Protein AF-A0AAV2H966-F1 (afdb_monomer)

Organism: Lymnaea stagnalis (NCBI:txid6523)

Nearest PDB structures (foldseek):
  1rj8-assembly2_G  TM=8.653E-01  e=7.468E-06  Homo sapiens
  1xu1-assembly1_A  TM=7.963E-01  e=9.328E-05  Mus musculus
  6i50-assembly1_A  TM=7.611E-01  e=1.279E-04  Spodoptera frugiperda
  3mi8-assembly1_A  TM=7.610E-01  e=1.438E-03  Homo sapiens
  6a3v-assembly8_O  TM=5.033E-01  e=2.565E-03  Homo sapiens

pLDDT: mean 75.04, std 20.5, range [27.84, 97.94]

Mean predicted aligned error: 12.34 Å

Sequence (193 aa):
MDRGKGFECFHDDKWPTKPKVCREATVEYPDEDSPVAMYRIHDNDGSTNETDTTKSGHHKRRHGRDLICLTDEKHGVFTVREPGVYLVHLNITVVDESHNHSLAIFLNGQAVLACPKGGFRCPHSNEPRSHKYRICNIDGVLEMNKGDTLQVRTLEPKTMIRLEGHRKSQLRFILLHPMGKEAKKGKKRKPEG

Secondary structure (DSSP, 8-state):
---------EE-TTSTT-PEEEGGGEEEE-STT-B----------------S--------------SEEEEETTTTEEEESS-EEEEEEEEEEEE-SSS---EEEEETTEEEEEE-S----EESSSSTTPPEEEEEEEEEEEEE-TT-EEEEEESSTTEEEE--SSS--EEEEEEEEE----------PPPP-

Solvent-accessible surface area (backbone atoms only — not comparable to full-atom values): 11545 Å² total; per-residue (Å²): 140,87,86,87,73,86,82,75,57,46,67,42,77,91,34,88,73,41,33,38,39,35,79,75,48,28,34,32,34,62,46,53,67,34,57,51,25,80,66,70,77,75,76,89,63,92,74,80,81,80,82,73,96,77,89,75,99,60,85,82,69,75,81,67,77,74,47,58,42,79,74,36,70,71,55,27,30,31,32,28,60,54,27,24,33,26,43,39,39,36,39,38,37,33,51,45,85,80,50,65,56,31,40,29,38,22,51,72,85,39,79,77,47,66,30,70,56,65,79,75,67,46,58,77,46,97,52,99,80,39,62,33,32,27,78,43,65,38,76,49,80,44,80,43,50,60,70,40,37,36,33,38,26,30,68,29,52,62,35,31,36,37,48,32,90,88,63,61,48,41,80,49,77,43,84,75,42,78,60,83,71,83,74,78,75,73,80,79,74,75,86,78,133

InterPro domains:
  IPR008983 Tumour necrosis factor-like domain superfamily [G3DSA:2.60.120.40] (39-176)
  IPR008983 Tumour necrosis factor-like domain superfamily [SSF49842] (72-158)

Structure (mmCIF, N/CA/C/O backbone):
data_AF-A0AAV2H966-F1
#
_entry.id   AF-A0AAV2H966-F1
#
loop_
_atom_site.group_PDB
_atom_site.id
_atom_site.type_symbol
_atom_site.label_atom_id
_atom_site.label_alt_id
_atom_site.label_comp_id
_atom_site.label_asym_id
_atom_site.label_entity_id
_atom_site.label_seq_id
_atom_site.pdbx_PDB_ins_code
_atom_site.Cartn_x
_atom_site.Cartn_y
_atom_site.Cartn_z
_atom_site.occupancy
_atom_site.B_iso_or_equiv
_atom_site.auth_seq_id
_atom_site.auth_comp_id
_atom_site.auth_asym_id
_atom_site.auth_atom_id
_atom_site.pdbx_PDB_model_num
ATOM 1 N N . MET A 1 1 ? 16.183 7.068 -35.262 1.00 39.44 1 MET A N 1
ATOM 2 C CA . MET A 1 1 ? 17.149 6.838 -34.168 1.00 39.44 1 MET A CA 1
ATOM 3 C C . MET A 1 1 ? 17.351 8.168 -33.484 1.00 39.44 1 MET A C 1
ATOM 5 O O . MET A 1 1 ? 18.010 9.018 -34.061 1.00 39.44 1 MET A O 1
ATOM 9 N N . ASP A 1 2 ? 16.745 8.349 -32.317 1.00 32.47 2 ASP A N 1
ATOM 10 C CA . ASP A 1 2 ? 16.926 9.546 -31.499 1.00 32.47 2 ASP A CA 1
ATOM 11 C C . ASP A 1 2 ? 17.611 9.108 -30.200 1.00 32.47 2 ASP A C 1
ATOM 13 O O . ASP A 1 2 ? 17.033 8.395 -29.378 1.00 32.47 2 ASP A O 1
ATOM 17 N N . ARG A 1 3 ? 18.905 9.415 -30.089 1.00 42.84 3 ARG A N 1
ATOM 18 C CA . ARG A 1 3 ? 19.705 9.256 -28.872 1.00 42.84 3 ARG A CA 1
ATOM 19 C C . ARG A 1 3 ? 19.846 10.653 -28.285 1.00 42.84 3 ARG A C 1
ATOM 21 O O . ARG A 1 3 ? 20.553 11.460 -28.876 1.00 42.84 3 ARG A O 1
ATOM 28 N N . GLY A 1 4 ? 19.243 10.930 -27.132 1.00 37.34 4 GLY A N 1
ATOM 29 C CA . GLY A 1 4 ? 19.555 12.186 -26.447 1.00 37.34 4 GLY A CA 1
ATOM 30 C C . GLY A 1 4 ? 18.522 12.698 -25.462 1.00 37.34 4 GLY A C 1
ATOM 31 O O . GLY A 1 4 ? 18.005 13.783 -25.660 1.00 37.34 4 GLY A O 1
ATOM 32 N N . LYS A 1 5 ? 18.261 11.944 -24.393 1.00 39.72 5 LYS A N 1
ATOM 33 C CA . LYS A 1 5 ? 18.161 12.437 -23.008 1.00 39.72 5 LYS A CA 1
ATOM 34 C C . LYS A 1 5 ? 18.386 11.208 -22.133 1.00 39.72 5 LYS A C 1
ATOM 36 O O . LYS A 1 5 ? 17.611 10.259 -22.209 1.00 39.72 5 LYS A O 1
ATOM 41 N N . GLY A 1 6 ? 19.491 11.173 -21.390 1.00 40.84 6 GLY A N 1
ATOM 42 C CA . GLY A 1 6 ? 19.687 10.152 -20.365 1.00 40.84 6 GLY A CA 1
ATOM 43 C C . GLY A 1 6 ? 18.506 10.230 -19.405 1.00 40.84 6 GLY A C 1
ATOM 44 O O . GLY A 1 6 ? 18.239 11.286 -18.840 1.00 40.84 6 GLY A O 1
ATOM 45 N N . PHE A 1 7 ? 17.729 9.156 -19.317 1.00 54.66 7 PHE A N 1
ATOM 46 C CA . PHE A 1 7 ? 16.605 9.074 -18.396 1.00 54.66 7 PHE A CA 1
ATOM 47 C C . PHE A 1 7 ? 17.186 8.854 -17.000 1.00 54.66 7 PHE A C 1
ATOM 49 O O . PHE A 1 7 ? 17.479 7.722 -16.622 1.00 54.66 7 PHE A O 1
ATOM 56 N N . GLU A 1 8 ? 17.446 9.937 -16.273 1.00 67.56 8 GLU A N 1
ATOM 57 C CA . GLU A 1 8 ? 18.048 9.854 -14.945 1.00 67.56 8 GLU A CA 1
ATOM 58 C C . GLU A 1 8 ? 17.006 9.359 -13.941 1.00 67.56 8 GLU A C 1
ATOM 60 O O . GLU A 1 8 ? 16.085 10.073 -13.551 1.00 67.56 8 GLU A O 1
ATOM 65 N N . CYS A 1 9 ? 17.133 8.089 -13.559 1.00 78.06 9 CYS A N 1
ATOM 66 C CA . CYS A 1 9 ? 16.566 7.619 -12.307 1.00 78.06 9 CYS A CA 1
ATOM 67 C C . CYS A 1 9 ? 17.437 8.127 -11.155 1.00 78.06 9 CYS A C 1
ATOM 69 O O . CYS A 1 9 ? 18.661 8.160 -11.287 1.00 78.06 9 CYS A O 1
ATOM 71 N N . PHE A 1 10 ? 16.836 8.429 -10.010 1.00 78.69 10 PHE A N 1
ATOM 72 C CA . PHE A 1 10 ? 17.569 8.788 -8.796 1.00 78.69 10 PHE A CA 1
ATOM 73 C C . PHE A 1 10 ? 17.106 7.936 -7.615 1.00 78.69 10 PHE A C 1
ATOM 75 O O . PHE A 1 10 ? 15.992 7.415 -7.611 1.00 78.69 10 PHE A O 1
ATOM 82 N N . HIS A 1 11 ? 17.970 7.775 -6.618 1.00 79.44 11 HIS A N 1
ATOM 83 C CA . HIS A 1 11 ? 17.583 7.205 -5.331 1.00 79.44 11 HIS A CA 1
ATOM 84 C C . HIS A 1 11 ? 17.099 8.332 -4.423 1.00 79.44 11 HIS A C 1
ATOM 86 O O . HIS A 1 11 ? 17.787 9.342 -4.274 1.00 79.44 11 HIS A O 1
ATOM 92 N N . ASP A 1 12 ? 15.913 8.183 -3.837 1.00 76.00 12 ASP A N 1
ATOM 93 C CA . ASP A 1 12 ? 15.386 9.178 -2.905 1.00 76.00 12 ASP A CA 1
ATOM 94 C C . ASP A 1 12 ? 15.806 8.840 -1.469 1.00 76.00 12 ASP A C 1
ATOM 96 O O . ASP A 1 12 ? 15.090 8.173 -0.718 1.00 76.00 12 ASP A O 1
ATOM 100 N N . ASP A 1 13 ? 16.989 9.317 -1.079 1.00 81.12 13 ASP A N 1
ATOM 101 C CA . ASP A 1 13 ? 17.574 9.085 0.249 1.00 81.12 13 ASP A CA 1
ATOM 102 C C . ASP A 1 13 ? 16.769 9.706 1.407 1.00 81.12 13 ASP A C 1
ATOM 104 O O . ASP A 1 13 ? 17.064 9.452 2.578 1.00 81.12 13 ASP A O 1
ATOM 108 N N . LYS A 1 14 ? 15.742 10.522 1.119 1.00 77.81 14 LYS A N 1
ATOM 109 C CA . LYS A 1 14 ? 14.859 11.090 2.152 1.00 77.81 14 LYS A CA 1
ATOM 110 C C . LYS A 1 14 ? 13.918 10.042 2.749 1.00 77.81 14 LYS A C 1
ATOM 112 O O . LYS A 1 14 ? 13.400 10.259 3.855 1.00 77.81 14 LYS A O 1
ATOM 117 N N . TRP A 1 15 ? 13.704 8.940 2.027 1.00 72.81 15 TRP A N 1
ATOM 118 C CA . TRP A 1 15 ? 12.816 7.845 2.398 1.00 72.81 15 TRP A CA 1
ATOM 119 C C . TRP A 1 15 ? 13.585 6.680 3.038 1.00 72.81 15 TRP A C 1
ATOM 121 O O . TRP A 1 15 ? 14.683 6.353 2.588 1.00 72.81 15 TRP A O 1
ATOM 131 N N . PRO A 1 16 ? 13.010 6.000 4.047 1.00 75.69 16 PRO A N 1
ATOM 132 C CA . PRO A 1 16 ? 13.660 4.886 4.745 1.00 75.69 16 PRO A CA 1
ATOM 133 C C . PRO A 1 16 ? 14.079 3.737 3.820 1.00 75.69 16 PRO A C 1
ATOM 135 O O . PRO A 1 16 ? 15.163 3.185 3.975 1.00 75.69 16 PRO A O 1
ATOM 138 N N . THR A 1 17 ? 13.239 3.420 2.831 1.00 75.38 17 THR A N 1
ATOM 139 C CA . THR A 1 17 ? 13.462 2.348 1.846 1.00 75.38 17 THR A CA 1
ATOM 140 C C . THR A 1 17 ? 14.369 2.760 0.688 1.00 75.38 17 THR A C 1
ATOM 142 O O . THR A 1 17 ? 14.651 1.938 -0.180 1.00 75.38 17 THR A O 1
ATOM 145 N N . LYS A 1 18 ? 14.805 4.030 0.644 1.00 82.56 18 LYS A N 1
ATOM 146 C CA . LYS A 1 18 ? 15.653 4.616 -0.410 1.00 82.56 18 LYS A CA 1
ATOM 147 C C . LYS A 1 18 ? 15.246 4.180 -1.824 1.00 82.56 18 LYS A C 1
ATOM 149 O O . LYS A 1 18 ? 16.077 3.665 -2.588 1.00 82.56 18 LYS A O 1
ATOM 154 N N . PRO A 1 19 ? 13.959 4.334 -2.174 1.00 77.50 19 PRO A N 1
ATOM 155 C CA . PRO A 1 19 ? 13.446 3.775 -3.400 1.00 77.50 19 PRO A CA 1
ATOM 156 C C . PRO A 1 19 ? 14.107 4.450 -4.601 1.00 77.50 19 PRO A C 1
ATOM 158 O O . PRO A 1 19 ? 14.490 5.626 -4.556 1.00 77.50 19 PRO A O 1
ATOM 161 N N . LYS A 1 20 ? 14.230 3.701 -5.694 1.00 81.25 20 LYS A N 1
ATOM 162 C CA . LYS A 1 20 ? 14.738 4.240 -6.952 1.00 81.25 20 LYS A CA 1
ATOM 163 C C . LYS A 1 20 ? 13.570 4.773 -7.769 1.00 81.25 20 LYS A C 1
ATOM 165 O O . LYS A 1 20 ? 12.678 4.022 -8.153 1.00 81.25 20 LYS A O 1
ATOM 170 N N . VAL A 1 21 ? 13.582 6.070 -8.040 1.00 77.81 21 VAL A N 1
ATOM 171 C CA . VAL A 1 21 ? 12.534 6.770 -8.779 1.00 77.81 21 VAL A CA 1
ATOM 172 C C . VAL A 1 21 ? 13.006 6.991 -10.209 1.00 77.81 21 VAL A C 1
ATOM 174 O O . VAL A 1 21 ? 14.052 7.589 -10.452 1.00 77.81 21 VAL A O 1
ATOM 177 N N . CYS A 1 22 ? 12.231 6.491 -11.161 1.00 73.88 22 CYS A N 1
ATOM 178 C CA . CYS A 1 22 ? 12.449 6.598 -12.597 1.00 73.88 22 CYS A CA 1
ATOM 179 C C . CYS A 1 22 ? 11.283 7.357 -13.263 1.00 73.88 22 CYS A C 1
ATOM 181 O O . CYS A 1 22 ? 10.304 7.725 -12.609 1.00 73.88 22 CYS A O 1
ATOM 183 N N . ARG A 1 23 ? 11.392 7.596 -14.580 1.00 67.19 23 ARG A N 1
ATOM 184 C CA . ARG A 1 23 ? 10.410 8.294 -15.439 1.00 67.19 23 ARG A CA 1
ATOM 185 C C . ARG A 1 23 ? 8.941 8.047 -15.031 1.00 67.19 23 ARG A C 1
ATOM 187 O O . ARG A 1 23 ? 8.556 6.919 -14.722 1.00 67.19 23 ARG A O 1
ATOM 194 N N . GLU A 1 24 ? 8.122 9.105 -15.096 1.00 63.25 24 GLU A N 1
ATOM 195 C CA . GLU A 1 24 ? 6.662 9.048 -14.862 1.00 63.25 24 GLU A CA 1
ATOM 196 C C . GLU A 1 24 ? 6.275 8.483 -13.481 1.00 63.25 24 GLU A C 1
ATOM 198 O O . GLU A 1 24 ? 5.296 7.751 -13.353 1.00 63.25 24 GLU A O 1
ATOM 203 N N . ALA A 1 25 ? 7.041 8.818 -12.434 1.00 72.75 25 ALA A N 1
ATOM 204 C CA . ALA A 1 25 ? 6.759 8.385 -11.062 1.00 72.75 25 ALA A CA 1
ATOM 205 C C . ALA A 1 25 ? 6.780 6.860 -10.868 1.00 72.75 25 ALA A C 1
ATOM 207 O O . ALA A 1 25 ? 6.020 6.319 -10.061 1.00 72.75 25 ALA A O 1
ATOM 208 N N . THR A 1 26 ? 7.610 6.149 -11.635 1.00 80.44 26 THR A N 1
ATOM 209 C CA . THR A 1 26 ? 7.819 4.715 -11.417 1.00 80.44 26 THR A CA 1
ATOM 210 C C . THR A 1 26 ? 8.846 4.536 -10.310 1.00 80.44 26 THR A C 1
ATOM 212 O O . THR A 1 26 ? 9.982 4.981 -10.442 1.00 80.44 26 THR A O 1
ATOM 215 N N . VAL A 1 27 ? 8.438 3.899 -9.223 1.00 85.44 27 VAL A N 1
ATOM 216 C CA . VAL A 1 27 ? 9.213 3.726 -7.999 1.00 85.44 27 VAL A CA 1
ATOM 217 C C . VAL A 1 27 ? 9.537 2.246 -7.825 1.00 85.44 27 VAL A C 1
ATOM 219 O O . VAL A 1 27 ? 8.633 1.414 -7.754 1.00 85.44 27 VAL A O 1
ATOM 222 N N . GLU A 1 28 ? 10.822 1.914 -7.779 1.00 88.19 28 GLU A N 1
ATOM 223 C CA . GLU A 1 28 ? 11.321 0.582 -7.439 1.00 88.19 28 GLU A CA 1
ATOM 224 C C . GLU A 1 28 ? 11.597 0.517 -5.935 1.00 88.19 28 GLU A C 1
ATOM 226 O O . GLU A 1 28 ? 12.404 1.282 -5.398 1.00 88.19 28 GLU A O 1
ATOM 231 N N . TYR A 1 29 ? 10.920 -0.415 -5.270 1.00 89.06 29 TYR A N 1
ATOM 232 C CA . TYR A 1 29 ? 11.130 -0.764 -3.873 1.00 89.06 29 TYR A CA 1
ATOM 233 C C . TYR A 1 29 ? 12.090 -1.957 -3.819 1.00 89.06 29 TYR A C 1
ATOM 235 O O . TYR A 1 29 ? 11.716 -3.042 -4.276 1.00 89.06 29 TYR A O 1
ATOM 243 N N . PRO A 1 30 ? 13.331 -1.774 -3.333 1.00 85.62 30 PRO A N 1
ATOM 244 C CA . PRO A 1 30 ? 14.369 -2.795 -3.447 1.00 85.62 30 PRO A CA 1
ATOM 245 C C . PRO A 1 30 ? 14.099 -4.014 -2.561 1.00 85.62 30 PRO A C 1
ATOM 247 O O . PRO A 1 30 ? 14.376 -5.135 -2.990 1.00 85.62 30 PRO A O 1
ATOM 250 N N . ASP A 1 31 ? 13.503 -3.803 -1.388 1.00 90.44 31 ASP A N 1
ATOM 251 C CA . ASP A 1 31 ? 13.362 -4.811 -0.339 1.00 90.44 31 ASP A CA 1
ATOM 252 C C . ASP A 1 31 ? 11.924 -5.345 -0.222 1.00 90.44 31 ASP A C 1
ATOM 254 O O . ASP A 1 31 ? 10.949 -4.689 -0.611 1.00 90.44 31 ASP A O 1
ATOM 258 N N . GLU A 1 32 ? 11.787 -6.547 0.338 1.00 89.50 32 GLU A N 1
ATOM 259 C CA . GLU A 1 32 ? 10.496 -7.068 0.800 1.00 89.50 32 GLU A CA 1
ATOM 260 C C . GLU A 1 32 ? 9.965 -6.267 2.001 1.00 89.50 32 GLU A C 1
ATOM 262 O O . GLU A 1 32 ? 10.722 -5.562 2.665 1.00 89.50 32 GLU A O 1
ATOM 267 N N . ASP A 1 33 ? 8.657 -6.349 2.265 1.00 91.00 33 ASP A N 1
ATOM 268 C CA . ASP A 1 33 ? 7.980 -5.617 3.353 1.00 91.00 33 ASP A CA 1
ATOM 269 C C . ASP A 1 33 ? 8.184 -4.087 3.291 1.00 91.00 33 ASP A C 1
ATOM 271 O O . ASP A 1 33 ? 8.016 -3.368 4.278 1.00 91.00 33 ASP A O 1
ATOM 275 N N . SER A 1 34 ? 8.519 -3.552 2.112 1.00 90.69 34 SER A N 1
ATOM 276 C CA . SER A 1 34 ? 8.765 -2.123 1.949 1.00 90.69 34 SER A CA 1
ATOM 277 C C . SER A 1 34 ? 7.448 -1.351 2.038 1.00 90.69 34 SER A C 1
ATOM 279 O O . SER A 1 34 ? 6.531 -1.633 1.253 1.00 90.69 34 SER A O 1
ATOM 281 N N . PRO A 1 35 ? 7.327 -0.339 2.920 1.00 90.38 35 PRO A N 1
ATOM 282 C CA . PRO A 1 35 ? 6.161 0.525 2.937 1.00 90.38 35 PRO A CA 1
ATOM 283 C C . PRO A 1 35 ? 6.023 1.254 1.605 1.00 90.38 35 PRO A C 1
ATOM 285 O O . PRO A 1 35 ? 6.858 2.071 1.210 1.00 90.38 35 PRO A O 1
ATOM 288 N N . VAL A 1 36 ? 4.895 1.010 0.950 1.00 85.56 36 VAL A N 1
ATOM 289 C CA 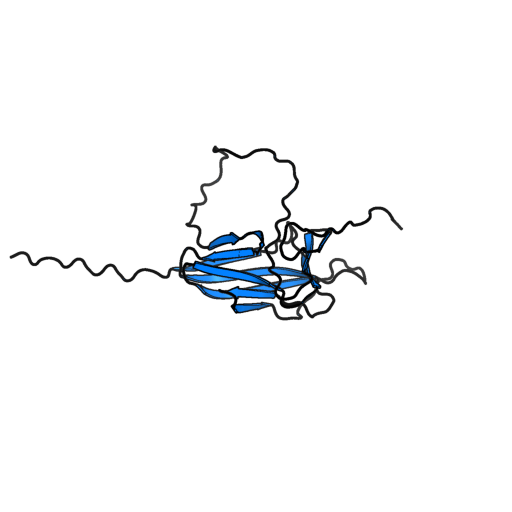. VAL A 1 36 ? 4.398 1.812 -0.159 1.00 85.56 36 VAL A CA 1
ATOM 290 C C . VAL A 1 36 ? 3.722 3.020 0.463 1.00 85.56 36 VAL A C 1
ATOM 292 O O . VAL A 1 36 ? 2.500 3.180 0.449 1.00 85.56 36 VAL A O 1
ATOM 295 N N . ALA A 1 37 ? 4.537 3.879 1.070 1.00 68.56 37 ALA A N 1
ATOM 296 C CA . ALA A 1 37 ? 4.114 5.241 1.288 1.00 68.56 37 ALA A CA 1
ATOM 297 C C . ALA A 1 37 ? 3.671 5.750 -0.072 1.00 68.56 37 ALA A C 1
ATOM 299 O O . ALA A 1 37 ? 4.441 5.646 -1.025 1.00 68.56 37 ALA A O 1
ATOM 300 N N . MET A 1 38 ? 2.403 6.145 -0.194 1.00 64.62 38 MET A N 1
ATOM 301 C CA . MET A 1 38 ? 1.826 6.612 -1.449 1.00 64.62 38 MET A CA 1
ATOM 302 C C . MET A 1 38 ? 2.614 7.833 -1.898 1.00 64.62 38 MET A C 1
ATOM 304 O O . MET A 1 38 ? 2.266 8.952 -1.533 1.00 64.62 38 MET A O 1
ATOM 308 N N . TYR A 1 39 ? 3.723 7.581 -2.592 1.00 58.44 39 TYR A N 1
ATOM 309 C CA . TYR A 1 39 ? 4.789 8.532 -2.816 1.00 58.44 39 TYR A CA 1
ATOM 310 C C . TYR A 1 39 ? 4.174 9.656 -3.622 1.00 58.44 39 TYR A C 1
ATOM 312 O O . TYR A 1 39 ? 3.798 9.500 -4.786 1.00 58.44 39 TYR A O 1
ATOM 320 N N . ARG A 1 40 ? 3.967 10.775 -2.937 1.00 59.25 40 ARG A N 1
ATOM 321 C CA . ARG A 1 40 ? 3.568 12.008 -3.574 1.00 59.25 40 ARG A CA 1
ATOM 322 C C . ARG A 1 40 ? 4.856 12.576 -4.115 1.00 59.25 40 ARG A C 1
ATOM 324 O O . ARG A 1 40 ? 5.715 12.997 -3.344 1.00 59.25 40 ARG A O 1
ATOM 331 N N . ILE A 1 41 ? 4.992 12.576 -5.437 1.00 48.91 41 ILE A N 1
ATOM 332 C CA . ILE A 1 41 ? 5.894 13.539 -6.052 1.00 48.91 41 ILE A CA 1
ATOM 333 C C . ILE A 1 41 ? 5.384 14.886 -5.554 1.00 48.91 41 ILE A C 1
ATOM 335 O O . ILE A 1 41 ? 4.258 15.271 -5.863 1.00 48.91 41 ILE A O 1
ATOM 339 N N . HIS A 1 42 ? 6.158 15.542 -4.692 1.00 47.34 42 HIS A N 1
ATOM 340 C CA . HIS A 1 42 ? 5.964 16.962 -4.474 1.00 47.34 42 HIS A CA 1
ATOM 341 C C . HIS A 1 42 ? 6.084 17.582 -5.859 1.00 47.34 42 HIS A C 1
ATOM 343 O O . HIS A 1 42 ? 7.160 17.522 -6.456 1.00 47.34 42 HIS A O 1
ATOM 349 N N . ASP A 1 43 ? 4.973 18.079 -6.400 1.00 40.50 43 ASP A N 1
ATOM 350 C CA . ASP A 1 43 ? 5.006 18.875 -7.612 1.00 40.50 43 ASP A CA 1
ATOM 351 C C . ASP A 1 43 ? 5.956 20.042 -7.316 1.00 40.50 43 ASP A C 1
ATOM 353 O O . ASP A 1 43 ? 5.615 20.978 -6.596 1.00 40.50 43 ASP A O 1
ATOM 357 N N . ASN A 1 44 ? 7.187 19.960 -7.826 1.00 36.34 44 ASN A N 1
ATOM 358 C CA . ASN A 1 44 ? 8.098 21.092 -7.942 1.00 36.34 44 ASN A CA 1
ATOM 359 C C . ASN A 1 44 ? 7.582 21.990 -9.075 1.00 36.34 44 ASN A C 1
ATOM 361 O O . ASN A 1 44 ? 8.291 22.250 -10.044 1.00 36.34 44 ASN A O 1
ATOM 365 N N . ASP A 1 45 ? 6.331 22.428 -8.969 1.00 32.03 45 ASP A N 1
ATOM 366 C CA . ASP A 1 45 ? 5.841 23.576 -9.706 1.00 32.03 45 ASP A CA 1
ATOM 367 C C . ASP A 1 45 ? 5.803 24.718 -8.697 1.00 32.03 45 ASP A C 1
ATOM 369 O O . ASP A 1 45 ? 5.145 24.636 -7.659 1.00 32.03 45 ASP A O 1
ATOM 373 N N . GLY A 1 46 ? 6.636 25.726 -8.939 1.00 34.88 46 GLY A N 1
ATOM 374 C CA . GLY A 1 46 ? 6.907 26.825 -8.024 1.00 34.88 46 GLY A CA 1
ATOM 375 C C . GLY A 1 46 ? 5.677 27.685 -7.749 1.00 34.88 46 GLY A C 1
ATOM 376 O O . GLY A 1 46 ? 5.566 28.793 -8.260 1.00 34.88 46 GLY A O 1
ATOM 377 N N . SER A 1 47 ? 4.794 27.215 -6.873 1.00 27.84 47 SER A N 1
ATOM 378 C CA . SER A 1 47 ? 3.874 28.053 -6.118 1.00 27.84 47 SER A CA 1
ATOM 379 C C . SER A 1 47 ? 4.482 28.271 -4.739 1.00 27.84 47 SER A C 1
ATOM 381 O O . SER A 1 47 ? 4.248 27.552 -3.770 1.00 27.84 47 SER A O 1
ATOM 383 N N . THR A 1 48 ? 5.354 29.270 -4.679 1.00 34.19 48 THR A N 1
ATOM 384 C CA . THR A 1 48 ? 5.709 29.926 -3.428 1.00 34.19 48 THR A CA 1
ATOM 385 C C . THR A 1 48 ? 4.451 30.492 -2.771 1.00 34.19 48 THR A C 1
ATOM 387 O O . THR A 1 48 ? 3.728 31.265 -3.399 1.00 34.19 48 THR A O 1
ATOM 390 N N . ASN A 1 49 ? 4.321 30.172 -1.482 1.00 37.28 49 ASN A N 1
ATOM 391 C CA . ASN A 1 49 ? 3.521 30.815 -0.437 1.00 37.28 49 ASN A CA 1
ATOM 392 C C . ASN A 1 49 ? 2.043 30.418 -0.340 1.00 37.28 49 ASN A C 1
ATOM 394 O O . ASN A 1 49 ? 1.198 31.001 -1.001 1.00 37.28 49 ASN A O 1
ATOM 398 N N . GLU A 1 50 ? 1.735 29.560 0.636 1.00 31.27 50 GLU A N 1
ATOM 399 C CA . GLU A 1 50 ? 0.523 29.707 1.456 1.00 31.27 50 GLU A CA 1
ATOM 400 C C . GLU A 1 50 ? 0.764 29.112 2.859 1.00 31.27 50 GLU A C 1
ATOM 402 O O . GLU A 1 50 ? 0.205 28.103 3.285 1.00 31.27 50 GLU A O 1
ATOM 407 N N . THR A 1 51 ? 1.654 29.764 3.610 1.00 38.84 51 THR A N 1
ATOM 408 C CA . THR A 1 51 ? 1.289 30.125 4.983 1.00 38.84 51 THR A CA 1
ATOM 409 C C . THR A 1 51 ? 0.220 31.214 4.904 1.00 38.84 51 THR A C 1
ATOM 411 O O . THR A 1 51 ? 0.332 32.110 4.073 1.00 38.84 51 THR A O 1
ATOM 414 N N . ASP A 1 52 ? -0.748 31.130 5.810 1.00 31.05 52 ASP A N 1
ATOM 415 C CA . ASP A 1 52 ? -1.876 32.034 6.051 1.00 31.05 52 ASP A CA 1
ATOM 416 C C . ASP A 1 52 ? -3.175 31.830 5.258 1.00 31.05 52 ASP A C 1
ATOM 418 O O . ASP A 1 52 ? -3.340 32.156 4.090 1.00 31.05 52 ASP A O 1
ATOM 422 N N . THR A 1 53 ? -4.180 31.390 6.023 1.00 41.19 53 THR A N 1
ATOM 423 C CA . THR A 1 53 ? -5.441 32.120 6.201 1.00 41.19 53 THR A CA 1
ATOM 424 C C . THR A 1 53 ? -5.703 33.240 5.188 1.00 41.19 53 THR A C 1
ATOM 426 O O . THR A 1 53 ? -5.343 34.383 5.431 1.00 41.19 53 THR A O 1
ATOM 429 N N . THR A 1 54 ? -6.455 32.981 4.120 1.00 36.19 54 THR A N 1
ATOM 430 C CA . THR A 1 54 ? -7.825 33.492 3.907 1.00 36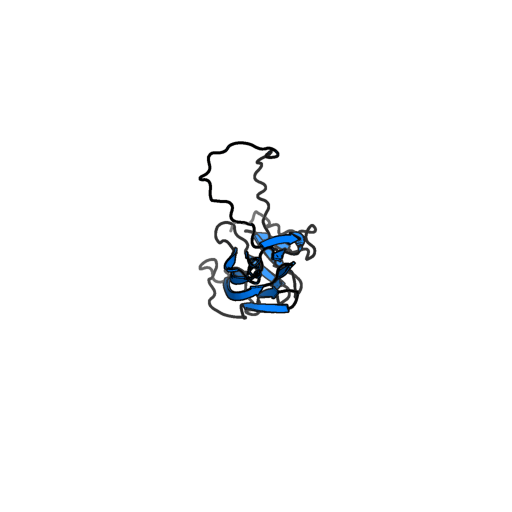.19 54 THR A CA 1
ATOM 431 C C . THR A 1 54 ? -8.281 33.354 2.450 1.00 36.19 54 THR A C 1
ATOM 433 O O . THR A 1 54 ? -7.620 33.781 1.521 1.00 36.19 54 THR A O 1
ATOM 436 N N . LYS A 1 55 ? -9.533 32.895 2.302 1.00 43.00 55 LYS A N 1
ATOM 437 C CA . LYS A 1 55 ? -10.474 33.251 1.223 1.00 43.00 55 LYS A CA 1
ATOM 438 C C . LYS A 1 55 ? -10.050 32.923 -0.220 1.00 43.00 55 LYS A C 1
ATOM 440 O O . LYS A 1 55 ? -9.829 33.815 -1.028 1.00 43.00 55 LYS A O 1
ATOM 445 N N . SER A 1 56 ? -10.226 31.660 -0.599 1.00 32.91 56 SER A N 1
ATOM 446 C CA . SER A 1 56 ? -10.677 31.323 -1.955 1.00 32.91 56 SER A CA 1
ATOM 447 C C . SER A 1 56 ? -12.035 30.628 -1.882 1.00 32.91 56 SER A C 1
ATOM 449 O O . SER A 1 56 ? -12.258 29.727 -1.068 1.00 32.91 56 SER A O 1
ATOM 451 N N . GLY A 1 57 ? -12.982 31.136 -2.670 1.00 37.59 57 GLY A N 1
ATOM 452 C CA . GLY A 1 57 ? -14.369 30.698 -2.736 1.00 37.59 57 GLY A CA 1
ATOM 453 C C . GLY A 1 57 ? -14.487 29.241 -3.161 1.00 37.59 57 GLY A C 1
ATOM 454 O O . GLY A 1 57 ? -14.608 28.927 -4.338 1.00 37.59 57 GLY A O 1
ATOM 455 N N . HIS A 1 58 ? -14.518 28.348 -2.181 1.00 32.12 58 HIS A N 1
ATOM 456 C CA . HIS A 1 58 ? -14.853 26.952 -2.381 1.00 32.12 58 HIS A CA 1
ATOM 457 C C . HIS A 1 58 ? -16.207 26.663 -1.755 1.00 32.12 58 HIS A C 1
ATOM 459 O O . HIS A 1 58 ? -16.472 27.016 -0.603 1.00 32.12 58 HIS A O 1
ATOM 465 N N . HIS A 1 59 ? -17.063 25.982 -2.522 1.00 33.34 59 HIS A N 1
ATOM 466 C CA . HIS A 1 59 ? -18.146 25.170 -1.986 1.00 33.34 59 HIS A CA 1
ATOM 467 C C . HIS A 1 59 ? -17.707 24.590 -0.642 1.00 33.34 59 HIS A C 1
ATOM 469 O O . HIS A 1 59 ? -16.757 23.807 -0.599 1.00 33.34 59 HIS A O 1
ATOM 475 N N . LYS A 1 60 ? -18.376 24.996 0.445 1.00 32.94 60 LYS A N 1
ATOM 476 C CA . LYS A 1 60 ? -18.186 24.431 1.782 1.00 32.94 60 LYS A CA 1
ATOM 477 C C . LYS A 1 60 ? -18.559 22.950 1.724 1.00 32.94 60 LYS A C 1
ATOM 479 O O . LYS A 1 60 ? -19.663 22.561 2.100 1.00 32.94 60 LYS A O 1
ATOM 484 N N . ARG A 1 61 ? -17.649 22.106 1.231 1.00 43.06 61 ARG A N 1
ATOM 485 C CA . ARG A 1 61 ? -17.654 20.680 1.524 1.00 43.06 61 ARG A CA 1
ATOM 486 C C . ARG A 1 61 ? -17.534 20.632 3.032 1.00 43.06 61 ARG A C 1
ATOM 488 O O . ARG A 1 61 ? -16.493 20.997 3.565 1.00 43.06 61 ARG A O 1
ATOM 495 N N . ARG A 1 62 ? -18.646 20.315 3.703 1.00 40.34 62 ARG A N 1
ATOM 496 C CA . ARG A 1 62 ? -18.685 20.034 5.139 1.00 40.34 62 ARG A CA 1
ATOM 497 C C . ARG A 1 62 ? -17.422 19.238 5.456 1.00 40.34 62 ARG A C 1
ATOM 499 O O . ARG A 1 62 ? -17.301 18.119 4.964 1.00 40.34 62 ARG A O 1
ATOM 506 N N . HIS A 1 63 ? -16.471 19.835 6.174 1.00 43.69 63 HIS A N 1
ATOM 507 C CA . HIS A 1 63 ? -15.338 19.094 6.706 1.00 43.69 63 HIS A CA 1
ATOM 508 C C . HIS A 1 63 ? -15.940 18.061 7.655 1.00 43.69 63 HIS A C 1
ATOM 510 O O . HIS A 1 63 ? -16.335 18.375 8.778 1.00 43.69 63 HIS A O 1
ATOM 516 N N . GLY A 1 64 ? -16.140 16.850 7.133 1.00 57.53 64 GLY A N 1
ATOM 517 C CA . GLY A 1 64 ? -16.357 15.679 7.957 1.00 57.53 64 GLY A CA 1
ATOM 518 C C . GLY A 1 64 ? -15.170 15.553 8.901 1.00 57.53 64 GLY A C 1
ATOM 519 O O . GLY A 1 64 ? -14.077 16.023 8.594 1.00 57.53 64 GLY A O 1
ATOM 520 N N . ARG A 1 65 ? -15.396 14.967 10.075 1.00 69.31 65 ARG A N 1
ATOM 521 C CA . ARG A 1 65 ? -14.294 14.644 10.983 1.00 69.31 65 ARG A CA 1
ATOM 522 C C . ARG A 1 65 ? -13.281 13.777 10.238 1.00 69.31 65 ARG A C 1
ATOM 524 O O . ARG A 1 65 ? -13.691 12.874 9.509 1.00 69.31 65 ARG A O 1
ATOM 531 N N . ASP A 1 66 ? -11.996 14.032 10.452 1.00 82.38 66 ASP A N 1
ATOM 532 C CA . ASP A 1 66 ? -10.934 13.179 9.923 1.00 82.38 66 ASP A CA 1
ATOM 533 C C . ASP A 1 66 ? -11.061 11.784 10.542 1.00 82.38 66 ASP A C 1
ATOM 535 O O . ASP A 1 66 ? -10.782 11.585 11.723 1.00 82.38 66 ASP A O 1
ATOM 539 N N . LEU A 1 67 ? -11.540 10.826 9.748 1.00 90.06 67 LEU A N 1
ATOM 540 C CA . LEU A 1 67 ? -11.781 9.445 10.177 1.00 90.06 67 LEU A CA 1
ATOM 541 C C . LEU A 1 67 ? -10.465 8.684 10.379 1.00 90.06 67 LEU A C 1
ATOM 543 O O . LEU A 1 67 ? -10.316 7.897 11.314 1.00 90.06 67 LEU A O 1
ATOM 547 N N . ILE A 1 68 ? -9.504 8.953 9.496 1.00 91.00 68 ILE A N 1
ATOM 548 C CA . ILE A 1 68 ? -8.171 8.358 9.432 1.00 91.00 68 ILE A CA 1
ATOM 549 C C . ILE A 1 68 ? -7.202 9.468 9.017 1.00 91.00 68 ILE A C 1
ATOM 551 O O . ILE A 1 68 ? -7.534 10.284 8.158 1.00 91.00 68 ILE A O 1
ATOM 555 N N . CYS A 1 69 ? -6.011 9.506 9.611 1.00 90.56 69 CYS A N 1
ATOM 556 C CA . CYS A 1 69 ? -4.982 10.497 9.288 1.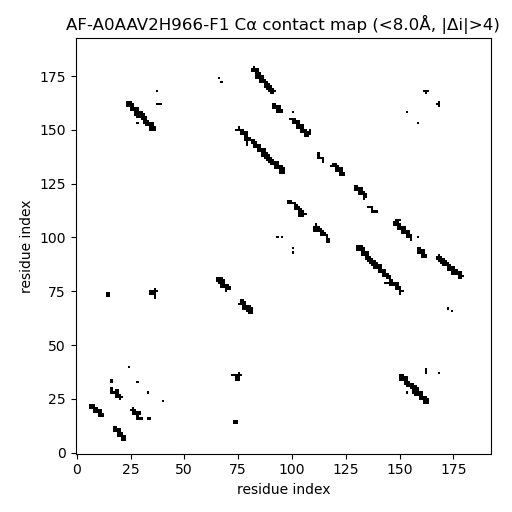00 90.56 69 CYS A CA 1
ATOM 557 C C . CYS A 1 69 ? -3.649 9.831 8.940 1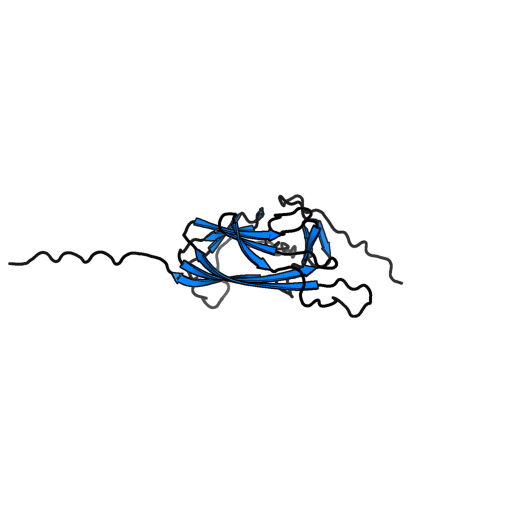.00 90.56 69 CYS A C 1
ATOM 559 O O . CYS A 1 69 ? -3.277 8.843 9.566 1.00 90.56 69 CYS A O 1
ATOM 561 N N . LEU A 1 70 ? -2.897 10.408 8.003 1.00 88.94 70 LEU A N 1
ATOM 562 C CA . LEU A 1 70 ? -1.498 10.046 7.777 1.00 88.94 70 LEU A CA 1
ATOM 563 C C . LEU A 1 70 ? -0.662 10.593 8.946 1.00 88.94 70 LEU A C 1
ATOM 565 O O . LEU A 1 70 ? -0.608 11.806 9.137 1.00 88.94 70 LEU A O 1
ATOM 569 N N . THR A 1 71 ? -0.089 9.717 9.770 1.00 91.12 71 THR A N 1
ATOM 570 C CA . THR A 1 71 ? 0.683 10.085 10.974 1.00 91.12 71 THR A CA 1
ATOM 571 C C . THR A 1 71 ? 2.185 10.000 10.772 1.00 91.12 71 THR A C 1
ATOM 573 O O . THR A 1 71 ? 2.920 10.733 11.428 1.00 91.12 71 THR A O 1
ATOM 576 N N . ASP A 1 72 ? 2.633 9.153 9.852 1.00 88.69 72 ASP A N 1
ATOM 577 C CA . ASP A 1 72 ? 4.023 9.077 9.428 1.00 88.69 72 ASP A CA 1
ATOM 578 C C . ASP A 1 72 ? 4.054 8.960 7.906 1.00 88.69 72 ASP A C 1
ATOM 580 O O . ASP A 1 72 ? 3.794 7.907 7.323 1.00 88.69 72 ASP A O 1
ATOM 584 N N . GLU A 1 73 ? 4.326 10.093 7.263 1.00 82.88 73 GLU A N 1
ATOM 585 C CA . GLU A 1 73 ? 4.373 10.203 5.809 1.00 82.88 73 GLU A CA 1
ATOM 586 C C . GLU A 1 73 ? 5.490 9.345 5.212 1.00 82.88 73 GLU A C 1
ATOM 588 O O . GLU A 1 73 ? 5.256 8.694 4.197 1.00 82.88 73 GLU A O 1
ATOM 593 N N . LYS A 1 74 ? 6.650 9.261 5.880 1.00 81.50 74 LYS A N 1
ATOM 594 C CA . LYS A 1 74 ? 7.836 8.537 5.398 1.00 81.50 74 LYS A CA 1
ATOM 595 C C . LYS A 1 74 ? 7.640 7.026 5.359 1.00 81.50 74 LYS A C 1
ATOM 597 O O . LYS A 1 74 ? 8.209 6.358 4.503 1.00 81.50 74 LYS A O 1
ATOM 602 N N . HIS A 1 75 ? 6.843 6.487 6.270 1.00 86.25 75 HIS A N 1
ATOM 603 C CA . HIS A 1 75 ? 6.522 5.059 6.300 1.00 86.25 75 HIS A CA 1
ATOM 604 C C . HIS A 1 75 ? 5.096 4.766 5.810 1.00 86.25 75 HIS A C 1
ATOM 606 O O . HIS A 1 75 ? 4.642 3.626 5.883 1.00 86.25 75 HIS A O 1
ATOM 612 N N . GLY A 1 76 ? 4.372 5.775 5.306 1.00 88.00 76 GLY A N 1
ATOM 613 C CA . GLY A 1 76 ? 3.020 5.600 4.774 1.00 88.00 76 GLY A CA 1
ATOM 614 C C . GLY A 1 76 ? 2.007 5.129 5.815 1.00 88.00 76 GLY A C 1
ATOM 615 O O . GLY A 1 76 ? 1.141 4.315 5.496 1.00 88.00 76 GLY A O 1
ATOM 616 N N . VAL A 1 77 ? 2.140 5.585 7.063 1.00 92.69 77 VAL A N 1
ATOM 617 C CA . VAL A 1 77 ? 1.347 5.089 8.194 1.00 92.69 77 VAL A CA 1
ATOM 618 C C . VAL A 1 77 ? 0.100 5.922 8.376 1.00 92.69 77 VAL A C 1
ATOM 620 O O . VAL A 1 77 ? 0.160 7.114 8.681 1.00 92.69 77 VAL A O 1
ATOM 623 N N . PHE A 1 78 ? -1.046 5.271 8.243 1.00 93.56 78 PHE A N 1
ATOM 624 C CA . PHE A 1 78 ? -2.343 5.860 8.520 1.00 93.56 78 PHE A CA 1
ATOM 625 C C . PHE A 1 78 ? -2.823 5.403 9.894 1.00 93.56 78 PHE A C 1
ATOM 627 O O . PHE A 1 78 ? -2.811 4.214 10.185 1.00 93.56 78 PHE A O 1
ATOM 634 N N . THR A 1 79 ? -3.271 6.324 10.741 1.00 95.88 79 THR A N 1
ATOM 635 C CA . THR A 1 79 ? -3.834 6.012 12.059 1.00 95.88 79 THR A CA 1
ATOM 636 C C . THR A 1 79 ? -5.326 6.300 12.090 1.00 95.88 79 THR A C 1
ATOM 638 O O . THR A 1 79 ? -5.778 7.377 11.687 1.00 95.88 79 THR A O 1
ATOM 641 N N . VAL A 1 80 ? -6.091 5.351 12.619 1.00 95.69 80 VAL A N 1
ATOM 642 C CA . VAL A 1 80 ? -7.545 5.440 12.762 1.00 95.69 80 VAL A CA 1
ATOM 643 C C . VAL A 1 80 ? -7.907 6.381 13.911 1.00 95.69 80 VAL A C 1
ATOM 645 O O . VAL A 1 80 ? -7.448 6.225 15.047 1.00 95.69 80 VAL A O 1
ATOM 648 N N . ARG A 1 81 ? -8.734 7.390 13.625 1.00 94.81 81 ARG A N 1
ATOM 649 C CA . ARG A 1 81 ? -9.197 8.390 14.603 1.00 94.81 81 ARG A CA 1
ATOM 650 C C . ARG A 1 81 ? -10.600 8.087 15.111 1.00 94.81 81 ARG A C 1
ATOM 652 O O . ARG A 1 81 ? -10.834 8.220 16.315 1.00 94.81 81 ARG A O 1
ATOM 659 N N . GLU A 1 82 ? -11.490 7.662 14.218 1.00 93.75 82 GLU A N 1
ATOM 660 C CA . GLU A 1 82 ? -12.853 7.239 14.546 1.00 93.75 82 GLU A CA 1
ATOM 661 C C . GLU A 1 82 ? -12.933 5.700 14.468 1.00 93.75 82 GLU A C 1
ATOM 663 O O . GLU A 1 82 ? -12.673 5.137 13.406 1.00 93.75 82 GLU A O 1
ATOM 668 N N . PRO A 1 83 ? -13.259 4.986 15.554 1.00 95.69 83 PRO A N 1
ATOM 669 C CA . PRO A 1 83 ? -13.435 3.536 15.503 1.00 95.69 83 PRO A CA 1
ATOM 670 C C . PRO A 1 83 ? -14.689 3.162 14.698 1.00 95.69 83 PRO A C 1
ATOM 672 O O . PRO A 1 83 ? -15.705 3.865 14.750 1.00 95.69 83 PRO A O 1
ATOM 675 N N . GLY A 1 84 ? -14.649 2.045 13.978 1.00 96.50 84 GLY A N 1
ATOM 676 C CA . GLY A 1 84 ? -15.774 1.602 13.166 1.00 96.50 84 GLY A CA 1
ATOM 677 C C . GLY A 1 84 ? -15.459 0.474 12.195 1.00 96.50 84 GLY A C 1
ATOM 678 O O . GLY A 1 84 ? -14.335 -0.009 12.103 1.00 96.50 84 GLY A O 1
ATOM 679 N N . VAL A 1 85 ? -16.471 0.104 11.420 1.00 97.56 85 VAL A N 1
ATOM 680 C CA . VAL A 1 85 ? -16.353 -0.790 10.268 1.00 97.56 85 VAL A CA 1
ATOM 681 C C . VAL A 1 85 ? -16.151 0.058 9.019 1.00 97.56 85 VAL A C 1
ATOM 683 O O . VAL A 1 85 ? -16.965 0.937 8.723 1.00 97.56 85 VAL A O 1
ATOM 686 N N . TYR A 1 86 ? -15.084 -0.207 8.274 1.00 97.06 86 TYR A N 1
ATOM 687 C CA . TYR A 1 86 ? -14.689 0.552 7.094 1.00 97.06 86 TYR A CA 1
ATOM 688 C C . TYR A 1 86 ? -14.643 -0.326 5.853 1.00 97.06 86 TYR A C 1
ATOM 690 O O . TYR A 1 86 ? -14.120 -1.433 5.899 1.00 97.06 86 TYR A O 1
ATOM 698 N N . LEU A 1 87 ? -15.088 0.214 4.720 1.00 96.44 87 LEU A N 1
ATOM 699 C CA . LEU A 1 87 ? -14.663 -0.266 3.411 1.00 96.44 87 LEU A CA 1
ATOM 700 C C . LEU A 1 87 ? -13.315 0.379 3.077 1.00 96.44 87 LEU A C 1
ATOM 702 O O . LEU A 1 87 ? -13.197 1.609 3.028 1.00 96.44 87 LEU A O 1
ATOM 706 N N . VAL A 1 88 ? -12.314 -0.459 2.844 1.00 95.19 88 VAL A N 1
ATOM 707 C CA . VAL A 1 88 ? -10.975 -0.079 2.407 1.00 95.19 88 VAL A CA 1
ATOM 708 C C . VAL A 1 88 ? -10.834 -0.441 0.938 1.00 95.19 88 VAL A C 1
ATOM 710 O O . VAL A 1 88 ? -11.061 -1.587 0.560 1.00 95.19 88 VAL A O 1
ATOM 713 N N . HIS A 1 89 ? -10.467 0.548 0.125 1.00 92.50 89 HIS A N 1
ATOM 714 C CA . HIS A 1 89 ? -10.244 0.387 -1.308 1.00 92.50 89 HIS A CA 1
ATOM 715 C C . HIS A 1 89 ? -8.856 0.905 -1.675 1.00 92.50 89 HIS A C 1
ATOM 717 O O . HIS A 1 89 ? -8.556 2.078 -1.445 1.00 92.50 89 HIS A O 1
ATOM 723 N N . LEU A 1 90 ? -8.037 0.055 -2.281 1.00 90.88 90 LEU A N 1
ATOM 724 C CA . LEU A 1 90 ? -6.766 0.412 -2.897 1.00 90.88 90 LEU A CA 1
ATOM 725 C C . LEU A 1 90 ? -6.839 0.107 -4.391 1.00 90.88 90 LEU A C 1
ATOM 727 O O . LEU A 1 90 ? -7.104 -1.025 -4.774 1.00 90.88 90 LEU A O 1
ATOM 731 N N . ASN A 1 91 ? -6.515 1.092 -5.217 1.00 88.69 91 ASN A N 1
ATOM 732 C CA . ASN A 1 91 ? -6.169 0.918 -6.622 1.00 88.69 91 ASN A CA 1
ATOM 733 C C . ASN A 1 91 ? -4.699 1.304 -6.781 1.00 88.69 91 ASN A C 1
ATOM 735 O O . ASN A 1 91 ? -4.312 2.390 -6.356 1.00 88.69 91 ASN A O 1
ATOM 739 N N . ILE A 1 92 ? -3.866 0.441 -7.349 1.00 88.31 92 ILE A N 1
ATOM 740 C CA . ILE A 1 92 ? -2.442 0.732 -7.525 1.00 88.31 92 ILE A CA 1
ATOM 741 C C . ILE A 1 92 ? -1.896 0.072 -8.785 1.00 88.31 92 ILE A C 1
ATOM 743 O O . ILE A 1 92 ? -2.238 -1.064 -9.106 1.00 88.31 92 ILE A O 1
ATOM 747 N N . THR A 1 93 ? -1.055 0.786 -9.529 1.00 88.06 93 THR A N 1
ATOM 748 C CA . THR A 1 93 ? -0.450 0.248 -10.754 1.00 88.06 93 THR A CA 1
ATOM 749 C C . THR A 1 93 ? 0.909 -0.364 -10.445 1.00 88.06 93 THR A C 1
ATOM 751 O O . THR A 1 93 ? 1.826 0.332 -10.020 1.00 88.06 93 THR A O 1
ATOM 754 N N . VAL A 1 94 ? 1.052 -1.660 -10.703 1.00 88.56 94 VAL A N 1
ATOM 755 C CA . VAL A 1 94 ? 2.297 -2.416 -10.535 1.00 88.56 94 VAL A CA 1
ATOM 756 C C . VAL A 1 94 ? 2.911 -2.664 -11.908 1.00 88.56 94 VAL A C 1
ATOM 758 O O . VAL A 1 94 ? 2.225 -3.139 -12.815 1.00 88.56 94 VAL A O 1
ATOM 761 N N . VAL A 1 95 ? 4.195 -2.359 -12.078 1.00 86.81 95 VAL A N 1
ATOM 762 C CA . VAL A 1 95 ? 4.964 -2.773 -13.257 1.00 86.81 95 VAL A CA 1
ATOM 763 C C . VAL A 1 95 ? 5.483 -4.185 -12.972 1.00 86.81 95 VAL A C 1
ATOM 765 O O . VAL A 1 95 ? 6.327 -4.392 -12.103 1.00 86.81 95 VAL A O 1
ATOM 768 N N . ASP A 1 96 ? 4.901 -5.176 -13.645 1.00 77.19 96 ASP A N 1
ATOM 769 C CA . ASP A 1 96 ? 5.015 -6.595 -13.281 1.00 77.19 96 ASP A CA 1
ATOM 770 C C . ASP A 1 96 ? 5.413 -7.441 -14.496 1.00 77.19 96 ASP A C 1
ATOM 772 O O . ASP A 1 96 ? 4.591 -8.133 -15.107 1.00 77.19 96 ASP A O 1
ATOM 776 N N . GLU A 1 97 ? 6.695 -7.360 -14.860 1.00 74.06 97 GLU A N 1
ATOM 777 C CA . GLU A 1 97 ? 7.294 -8.189 -15.916 1.00 74.06 97 GLU A CA 1
ATOM 778 C C . GLU A 1 97 ? 7.510 -9.641 -15.472 1.00 74.06 97 GLU A C 1
ATOM 780 O O . GLU A 1 97 ? 7.428 -10.552 -16.292 1.00 74.06 97 GLU A O 1
ATOM 785 N N . SER A 1 98 ? 7.765 -9.857 -14.178 1.00 74.69 98 SER A N 1
ATOM 786 C CA . SER A 1 98 ? 8.147 -11.147 -13.591 1.00 74.69 98 SER A CA 1
ATOM 787 C C . SER A 1 98 ? 6.963 -11.993 -13.121 1.00 74.69 98 SER A C 1
ATOM 789 O O . SER A 1 98 ? 7.155 -13.150 -12.762 1.00 74.69 98 SER A O 1
ATOM 791 N N . HIS A 1 99 ? 5.748 -11.437 -13.132 1.00 77.06 99 HIS A N 1
ATOM 792 C CA . HIS A 1 99 ? 4.513 -12.065 -12.659 1.00 77.06 99 HIS A CA 1
ATOM 793 C C . HIS A 1 99 ? 4.454 -12.318 -11.150 1.00 77.06 99 HIS A C 1
ATOM 795 O O . HIS A 1 99 ? 3.529 -12.984 -10.679 1.00 77.06 99 HIS A O 1
ATO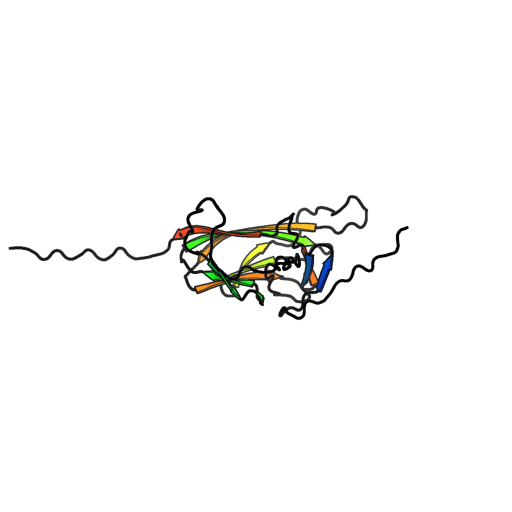M 801 N N . ASN A 1 100 ? 5.410 -11.783 -10.397 1.00 82.44 100 ASN A N 1
ATOM 802 C CA . ASN A 1 100 ? 5.666 -12.215 -9.033 1.00 82.44 100 ASN A CA 1
ATOM 803 C C . ASN A 1 100 ? 5.404 -11.139 -7.987 1.00 82.44 100 ASN A C 1
ATOM 805 O O . ASN A 1 100 ? 5.519 -11.456 -6.809 1.00 82.44 100 ASN A O 1
ATOM 809 N N . HIS A 1 101 ? 5.033 -9.920 -8.388 1.00 88.19 101 HIS A N 1
ATOM 810 C CA . HIS A 1 101 ? 4.832 -8.819 -7.451 1.00 88.19 101 HIS A CA 1
ATOM 811 C C . HIS A 1 101 ? 3.396 -8.760 -6.921 1.00 88.19 101 HIS A C 1
ATOM 813 O O . HIS A 1 101 ? 2.413 -8.687 -7.673 1.00 88.19 101 HIS A O 1
ATOM 819 N N . SER A 1 102 ? 3.299 -8.743 -5.600 1.00 90.75 102 SER A N 1
ATOM 820 C CA . SER A 1 102 ? 2.087 -8.615 -4.813 1.00 90.75 102 SER A CA 1
ATOM 821 C C . SER A 1 102 ? 2.237 -7.533 -3.746 1.00 90.75 102 SER A C 1
ATOM 823 O O . SER A 1 102 ? 3.330 -7.096 -3.380 1.00 90.75 102 SER A O 1
ATOM 825 N N . LEU A 1 103 ? 1.088 -7.038 -3.305 1.00 92.94 103 LEU A N 1
ATOM 826 C CA . LEU A 1 103 ? 0.967 -5.943 -2.352 1.00 92.94 103 LEU A CA 1
ATOM 827 C C . LEU A 1 103 ? -0.067 -6.334 -1.315 1.00 92.94 103 LEU A C 1
ATOM 829 O O . LEU A 1 103 ? -1.064 -6.974 -1.658 1.00 92.94 103 LEU A O 1
ATOM 833 N N . ALA A 1 104 ? 0.131 -5.905 -0.077 1.00 95.31 104 ALA A N 1
ATOM 834 C CA . ALA A 1 104 ? -0.853 -6.107 0.971 1.00 95.31 104 ALA A CA 1
ATOM 835 C C . ALA A 1 104 ? -1.080 -4.848 1.800 1.00 95.31 104 ALA A C 1
ATOM 837 O O . ALA A 1 104 ? -0.211 -3.989 1.941 1.00 95.31 104 ALA A O 1
ATOM 838 N N . ILE A 1 105 ? -2.289 -4.761 2.342 1.00 95.69 105 ILE A N 1
ATOM 839 C CA . ILE A 1 105 ? -2.669 -3.824 3.385 1.00 95.69 105 ILE A CA 1
ATOM 840 C C . ILE A 1 105 ? -2.429 -4.529 4.714 1.00 95.69 105 ILE A C 1
ATOM 842 O O . ILE A 1 105 ? -2.964 -5.612 4.966 1.00 95.69 105 ILE A O 1
ATOM 846 N N . PHE A 1 106 ? -1.626 -3.892 5.552 1.00 97.12 106 PHE A N 1
ATOM 847 C CA . PHE A 1 106 ? -1.303 -4.320 6.897 1.00 97.12 106 PHE A CA 1
ATOM 848 C C . PHE A 1 106 ? -2.093 -3.479 7.892 1.00 97.12 106 PHE A C 1
ATOM 850 O O . PHE A 1 106 ? -2.071 -2.252 7.806 1.00 97.12 106 PHE A O 1
ATOM 857 N N . LEU A 1 107 ? -2.756 -4.137 8.839 1.00 97.25 107 LEU A N 1
ATOM 858 C CA . LEU A 1 107 ? -3.409 -3.531 9.995 1.00 97.25 107 LEU A CA 1
ATOM 859 C C . LEU A 1 107 ? -2.622 -3.941 11.241 1.00 97.25 107 LEU A C 1
ATOM 861 O O . LEU A 1 107 ? -2.458 -5.130 11.500 1.00 97.25 107 LEU A O 1
ATOM 865 N N . ASN A 1 108 ? -2.095 -2.971 11.988 1.00 97.19 108 ASN A N 1
ATOM 866 C CA . ASN A 1 108 ? -1.265 -3.201 13.175 1.00 97.19 108 ASN A CA 1
ATOM 867 C C . ASN A 1 108 ? -0.095 -4.176 12.926 1.00 97.19 108 ASN A C 1
ATOM 869 O O . ASN A 1 108 ? 0.240 -4.999 13.772 1.00 97.19 108 ASN A O 1
ATOM 873 N N . GLY A 1 109 ? 0.518 -4.093 11.741 1.00 95.44 109 GLY A N 1
ATOM 874 C CA . GLY A 1 109 ? 1.637 -4.953 11.343 1.00 95.44 109 GLY A CA 1
ATOM 875 C C . GLY A 1 109 ? 1.247 -6.352 10.853 1.00 95.44 109 GLY A C 1
ATOM 876 O O . GLY A 1 109 ? 2.134 -7.111 10.480 1.00 95.44 109 GLY A O 1
ATOM 877 N N . GLN A 1 110 ? -0.044 -6.690 10.782 1.00 96.94 110 GLN A N 1
ATOM 878 C CA . GLN A 1 110 ? -0.527 -7.952 10.216 1.00 96.94 110 GLN A CA 1
ATOM 879 C C . GLN A 1 110 ? -1.170 -7.729 8.844 1.00 96.94 110 GLN A C 1
ATOM 881 O O . GLN A 1 110 ? -2.041 -6.874 8.699 1.00 96.94 110 GLN A O 1
ATOM 886 N N . ALA A 1 111 ? -0.783 -8.517 7.839 1.00 95.56 111 ALA A N 1
ATOM 887 C CA . ALA A 1 111 ? -1.427 -8.489 6.526 1.00 95.56 111 ALA A CA 1
ATOM 888 C C . ALA A 1 111 ? -2.895 -8.941 6.638 1.00 95.56 111 ALA A C 1
ATOM 890 O O . ALA A 1 111 ? -3.171 -10.050 7.095 1.00 95.56 111 ALA A O 1
ATOM 891 N N . VAL A 1 112 ? -3.831 -8.086 6.217 1.00 96.75 112 VAL A N 1
ATOM 892 C CA . VAL A 1 112 ? -5.284 -8.344 6.302 1.00 96.75 112 VAL A CA 1
ATOM 893 C C . VAL A 1 112 ? -5.959 -8.436 4.941 1.00 96.75 112 VAL A C 1
ATOM 895 O O . VAL A 1 112 ? -6.941 -9.155 4.788 1.00 96.75 112 VAL A O 1
ATOM 898 N N . LEU A 1 113 ? -5.433 -7.731 3.941 1.00 95.38 113 LEU A N 1
ATOM 899 C CA . LEU A 1 113 ? -5.924 -7.774 2.568 1.00 95.38 113 LEU A CA 1
ATOM 900 C C . LEU A 1 113 ? -4.727 -7.787 1.628 1.00 95.38 113 LEU A C 1
ATOM 902 O O . LEU A 1 113 ? -3.758 -7.072 1.865 1.00 95.38 113 LEU A O 1
ATOM 906 N N . ALA A 1 114 ? -4.7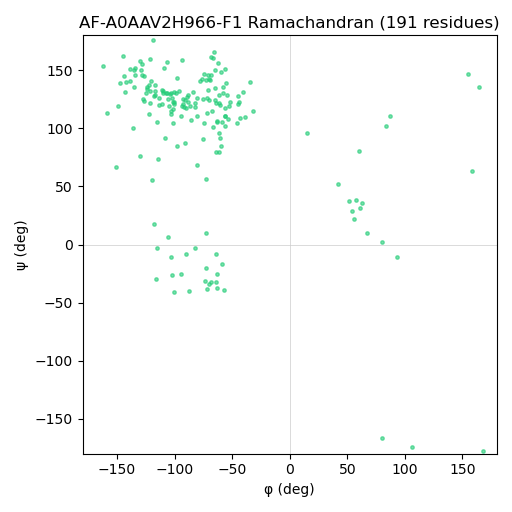90 -8.566 0.555 1.00 93.88 114 ALA A N 1
ATOM 907 C CA . ALA A 1 114 ? -3.693 -8.675 -0.392 1.00 93.88 114 ALA A CA 1
ATOM 908 C C . ALA A 1 114 ? -4.195 -8.702 -1.829 1.00 93.88 114 ALA A C 1
ATOM 910 O O . ALA A 1 114 ? -5.282 -9.187 -2.137 1.00 93.88 114 ALA A O 1
ATOM 911 N N . CYS A 1 115 ? -3.349 -8.203 -2.713 1.00 89.75 115 CYS A N 1
ATOM 912 C CA . CYS A 1 115 ? -3.496 -8.294 -4.144 1.00 89.75 115 CYS A CA 1
ATOM 913 C C . CYS A 1 115 ? -2.580 -9.405 -4.647 1.00 89.75 115 CYS A C 1
ATOM 915 O O . CYS A 1 115 ? -1.359 -9.208 -4.693 1.00 89.75 115 CYS A O 1
ATOM 917 N N . PRO A 1 116 ? -3.131 -10.577 -4.998 1.00 82.62 116 PRO A N 1
ATOM 918 C CA . PRO A 1 116 ? -2.322 -11.735 -5.335 1.00 82.62 116 PRO A CA 1
ATOM 919 C C . PRO A 1 116 ? -1.515 -11.499 -6.615 1.00 82.62 116 PRO A C 1
ATOM 921 O O . PRO A 1 116 ? -1.776 -10.570 -7.385 1.00 82.62 116 PRO A O 1
ATOM 924 N N . LYS A 1 117 ? -0.530 -12.366 -6.846 1.00 84.12 117 LYS A N 1
ATOM 925 C CA . LYS A 1 117 ? 0.276 -12.416 -8.073 1.00 84.12 117 LYS A CA 1
ATOM 926 C C . LYS A 1 117 ? -0.597 -12.728 -9.297 1.00 84.12 117 LYS A C 1
ATOM 928 O O . LYS A 1 117 ? -1.653 -13.346 -9.176 1.00 84.12 117 LYS A O 1
ATOM 933 N N . GLY A 1 118 ? -0.141 -12.339 -10.489 1.00 77.00 118 GLY A N 1
ATOM 934 C CA . GLY A 1 118 ? -0.846 -12.618 -11.750 1.00 77.00 118 GLY A CA 1
ATOM 935 C C . GLY A 1 118 ? -2.012 -11.668 -12.061 1.00 77.00 118 GLY A C 1
ATOM 936 O O . GLY A 1 118 ? -2.131 -10.606 -11.466 1.00 77.00 118 GLY A O 1
ATOM 937 N N . GLY A 1 119 ? -2.868 -12.018 -13.027 1.00 75.31 119 GLY A N 1
ATOM 938 C CA . GLY A 1 119 ? -3.984 -11.178 -13.498 1.00 75.31 119 GLY A CA 1
ATOM 939 C C . GLY A 1 119 ? -3.756 -10.534 -14.873 1.00 75.31 119 GLY A C 1
ATOM 940 O O . GLY A 1 119 ? -2.779 -10.831 -15.565 1.00 75.31 119 GLY A O 1
ATOM 941 N N . PHE A 1 120 ? -4.693 -9.672 -15.283 1.00 74.44 120 PHE A N 1
ATOM 942 C CA . PHE A 1 120 ? -4.654 -9.000 -16.584 1.00 74.44 120 PHE A CA 1
ATOM 943 C C . PHE A 1 120 ? -3.538 -7.951 -16.635 1.00 74.44 120 PHE A C 1
ATOM 945 O O . PHE A 1 120 ? -3.392 -7.140 -15.719 1.00 74.44 120 PHE A O 1
ATOM 952 N N . ARG A 1 121 ? -2.761 -7.965 -17.721 1.00 76.81 121 ARG A N 1
ATOM 953 C CA . ARG A 1 121 ? -1.671 -7.018 -17.957 1.00 76.81 121 ARG A CA 1
ATOM 954 C C . ARG A 1 121 ? -1.956 -6.196 -19.190 1.00 76.81 121 ARG A C 1
ATOM 956 O O . ARG A 1 121 ? -2.230 -6.741 -20.257 1.00 76.81 121 ARG A O 1
ATOM 963 N N . CYS A 1 122 ? -1.789 -4.897 -19.043 1.00 73.75 122 CYS A N 1
ATOM 964 C CA . CYS A 1 122 ? -1.832 -3.971 -20.148 1.00 73.75 122 CYS A CA 1
ATOM 965 C C . CYS A 1 122 ? -0.391 -3.657 -20.557 1.00 73.75 122 CYS A C 1
ATOM 967 O O . CYS A 1 122 ? 0.427 -3.317 -19.698 1.00 73.75 122 CYS A O 1
ATOM 969 N N . PRO A 1 123 ? -0.041 -3.751 -21.843 1.00 73.38 123 PRO A N 1
ATOM 970 C CA . PRO A 1 123 ? 1.197 -3.156 -22.310 1.00 73.38 123 PRO A CA 1
ATOM 971 C C . PRO A 1 123 ? 1.060 -1.624 -22.270 1.00 73.38 123 PRO A C 1
ATOM 973 O O . PRO A 1 123 ? -0.022 -1.080 -22.509 1.00 73.38 123 PRO A O 1
ATOM 976 N N . HIS A 1 124 ? 2.131 -0.911 -21.912 1.00 65.94 124 HIS A N 1
ATOM 977 C CA . HIS A 1 124 ? 2.146 0.561 -21.909 1.00 65.94 124 HIS A CA 1
ATOM 978 C C . HIS A 1 124 ? 1.968 1.154 -23.314 1.00 65.94 124 HIS A C 1
ATOM 980 O O . HIS A 1 124 ? 1.310 2.176 -23.486 1.00 65.94 124 HIS A O 1
ATOM 986 N N . SER A 1 125 ? 2.472 0.452 -24.320 1.00 64.62 125 SER A N 1
ATOM 987 C CA . SER A 1 125 ? 2.405 0.751 -25.745 1.00 64.62 125 SER A CA 1
ATOM 988 C C . SER A 1 125 ? 2.283 -0.559 -26.526 1.00 64.62 125 SER A C 1
ATOM 990 O O . SER A 1 125 ? 2.628 -1.622 -26.019 1.00 64.62 125 SER A O 1
ATOM 992 N N . ASN A 1 126 ? 1.852 -0.506 -27.786 1.00 64.00 126 ASN A N 1
ATOM 993 C CA . ASN A 1 126 ? 1.771 -1.697 -28.647 1.00 64.00 126 ASN A CA 1
ATOM 994 C C . ASN A 1 126 ? 3.149 -2.214 -29.119 1.00 64.00 126 ASN A C 1
ATOM 996 O O . ASN A 1 126 ? 3.223 -3.068 -30.000 1.00 64.00 126 ASN A O 1
ATOM 1000 N N . GLU A 1 127 ? 4.247 -1.697 -28.565 1.00 68.12 127 GLU A N 1
ATOM 1001 C CA . GLU A 1 127 ? 5.594 -2.127 -28.922 1.00 68.12 127 GLU A CA 1
ATOM 1002 C C . GLU A 1 127 ? 5.937 -3.484 -28.279 1.00 68.12 127 GLU A C 1
ATOM 1004 O O . GLU A 1 127 ? 5.613 -3.711 -27.110 1.00 68.12 127 GLU A O 1
ATOM 1009 N N . PRO A 1 128 ? 6.670 -4.376 -28.976 1.00 56.25 128 PRO A N 1
ATOM 1010 C CA . PRO A 1 128 ? 6.988 -5.725 -28.486 1.00 56.25 128 PRO A CA 1
ATOM 1011 C C . PRO A 1 128 ? 7.748 -5.789 -27.150 1.00 56.25 128 PRO A C 1
ATOM 1013 O O . PRO A 1 128 ? 7.806 -6.848 -26.531 1.00 56.25 128 PRO A O 1
ATOM 1016 N N . ARG A 1 129 ? 8.353 -4.678 -26.711 1.00 64.75 129 ARG A N 1
ATOM 1017 C CA . ARG A 1 129 ? 9.130 -4.562 -25.462 1.00 64.75 129 ARG A CA 1
ATOM 1018 C C . ARG A 1 129 ? 8.532 -3.564 -24.476 1.00 64.75 129 ARG A C 1
ATOM 1020 O O . ARG A 1 129 ? 9.225 -3.088 -23.584 1.00 64.75 129 ARG A O 1
ATOM 1027 N N . SER A 1 130 ? 7.265 -3.216 -24.657 1.00 64.69 130 SER A N 1
ATOM 1028 C CA 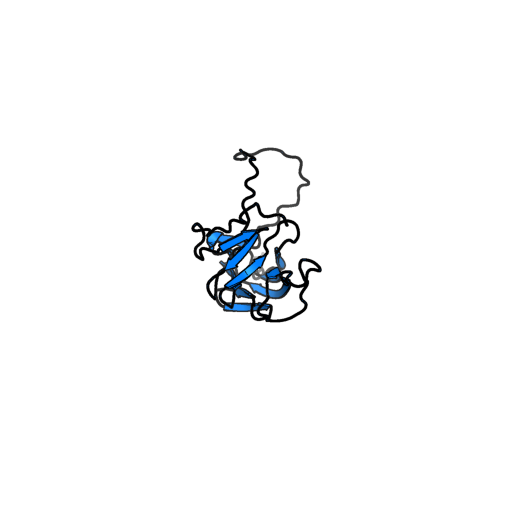. SER A 1 130 ? 6.603 -2.299 -23.747 1.00 64.69 130 SER A CA 1
ATOM 1029 C C . SER A 1 130 ? 6.490 -2.901 -22.350 1.00 64.69 130 SER A C 1
ATOM 1031 O O . SER A 1 130 ? 6.085 -4.059 -22.203 1.00 64.69 130 SER A O 1
ATOM 1033 N N . HIS A 1 131 ? 6.807 -2.107 -21.325 1.00 68.94 131 HIS A N 1
ATOM 1034 C CA . HIS A 1 131 ? 6.601 -2.507 -19.940 1.00 68.94 131 HIS A CA 1
ATOM 1035 C C . HIS A 1 131 ? 5.141 -2.916 -19.734 1.00 68.94 131 HIS A C 1
ATOM 1037 O O . HIS A 1 131 ? 4.203 -2.192 -20.092 1.00 68.94 131 HIS A O 1
ATOM 1043 N N . LYS A 1 132 ? 4.951 -4.103 -19.160 1.00 76.00 132 LYS A N 1
ATOM 1044 C CA . LYS A 1 132 ? 3.626 -4.617 -18.827 1.00 76.00 132 LYS A CA 1
ATOM 1045 C C . LYS A 1 132 ? 3.261 -4.136 -17.434 1.00 76.00 132 LYS A C 1
ATOM 1047 O O . LYS A 1 132 ? 3.972 -4.409 -16.468 1.00 76.00 132 LYS A O 1
ATOM 1052 N N . TYR A 1 133 ? 2.144 -3.431 -17.336 1.00 83.44 133 TYR A N 1
ATOM 1053 C CA . TYR A 1 133 ? 1.593 -3.009 -16.060 1.00 83.44 133 TYR A CA 1
ATOM 1054 C C . TYR A 1 133 ? 0.326 -3.783 -15.743 1.00 83.44 133 TYR A C 1
ATOM 1056 O O . TYR A 1 133 ? -0.420 -4.224 -16.622 1.00 83.44 133 TYR A O 1
ATOM 1064 N N . ARG A 1 134 ? 0.084 -3.925 -14.451 1.00 86.00 134 ARG A N 1
ATOM 1065 C CA . ARG A 1 134 ? -1.112 -4.512 -13.884 1.00 86.00 134 ARG A CA 1
ATOM 1066 C C . ARG A 1 134 ? -1.739 -3.506 -12.940 1.00 86.00 134 ARG A C 1
ATOM 1068 O O . ARG A 1 134 ? -1.053 -2.920 -12.107 1.00 86.00 134 ARG A O 1
ATOM 1075 N N . ILE A 1 135 ? -3.048 -3.334 -13.055 1.00 86.81 135 ILE A N 1
ATOM 1076 C CA . ILE A 1 135 ? -3.819 -2.602 -12.055 1.00 86.81 135 ILE A CA 1
ATOM 1077 C C . ILE A 1 135 ? -4.201 -3.600 -10.973 1.00 86.81 135 ILE A C 1
ATOM 1079 O O . ILE A 1 135 ? -4.859 -4.607 -11.229 1.00 86.81 135 ILE A O 1
ATOM 1083 N N . CYS A 1 136 ? -3.739 -3.315 -9.773 1.00 88.56 136 CYS A N 1
ATOM 1084 C CA . CYS A 1 136 ? -3.972 -4.085 -8.580 1.00 88.56 136 CYS A CA 1
ATOM 1085 C C . CYS A 1 136 ? -5.060 -3.381 -7.763 1.00 88.56 136 CYS A C 1
ATOM 1087 O O . CYS A 1 136 ? -4.880 -2.237 -7.343 1.00 88.56 136 CYS A O 1
ATOM 1089 N N . ASN A 1 137 ? -6.196 -4.055 -7.587 1.00 89.81 137 ASN A N 1
ATOM 1090 C CA . ASN A 1 137 ? -7.302 -3.572 -6.768 1.00 89.81 137 ASN A CA 1
ATOM 1091 C C . ASN A 1 137 ? -7.408 -4.435 -5.513 1.00 89.81 137 ASN A C 1
ATOM 1093 O O . ASN A 1 137 ? -7.426 -5.662 -5.615 1.00 89.81 137 ASN A O 1
ATOM 1097 N N . ILE A 1 138 ? -7.482 -3.796 -4.350 1.00 92.69 138 ILE A N 1
ATOM 1098 C CA . ILE A 1 138 ? -7.779 -4.444 -3.077 1.00 92.69 138 ILE A CA 1
ATOM 1099 C C . ILE A 1 138 ? -9.021 -3.778 -2.510 1.00 92.69 138 ILE A C 1
ATOM 1101 O O . ILE A 1 138 ? -9.017 -2.577 -2.254 1.00 92.69 138 ILE A O 1
ATOM 1105 N N . ASP A 1 139 ? -10.050 -4.578 -2.277 1.00 94.38 139 ASP A N 1
ATOM 1106 C CA . ASP A 1 139 ? -11.296 -4.163 -1.654 1.00 94.38 139 ASP A CA 1
ATOM 1107 C C . ASP A 1 139 ? -11.554 -5.063 -0.451 1.00 94.38 139 ASP A C 1
ATOM 1109 O O . ASP A 1 139 ? -11.488 -6.289 -0.556 1.00 94.38 139 ASP A O 1
ATOM 1113 N N . GLY A 1 140 ? -11.848 -4.471 0.701 1.00 96.44 140 GLY A N 1
ATOM 1114 C CA . GLY A 1 140 ? -12.166 -5.249 1.890 1.00 96.44 140 GLY A CA 1
ATOM 1115 C C . GLY A 1 140 ? -12.867 -4.438 2.960 1.00 96.44 140 GLY A C 1
ATOM 1116 O O . GLY A 1 140 ? -12.720 -3.220 3.042 1.00 96.44 140 GLY A O 1
ATOM 1117 N N . VAL A 1 141 ? -13.649 -5.132 3.781 1.00 97.69 141 VAL A N 1
ATOM 1118 C CA . VAL A 1 141 ? -14.319 -4.542 4.938 1.00 97.69 141 VAL A CA 1
ATOM 1119 C C . VAL A 1 141 ? -13.522 -4.897 6.184 1.00 97.69 141 VAL A C 1
ATOM 1121 O O . VAL A 1 141 ? -13.328 -6.077 6.464 1.00 97.69 141 VAL A O 1
ATOM 1124 N N . LEU A 1 142 ? -13.056 -3.883 6.911 1.00 97.50 142 LEU A N 1
ATOM 1125 C CA . LEU A 1 142 ? -12.247 -4.040 8.116 1.00 97.50 142 LEU A CA 1
ATOM 1126 C C . LEU A 1 142 ? -12.934 -3.374 9.306 1.00 97.50 142 LEU A C 1
ATOM 1128 O O 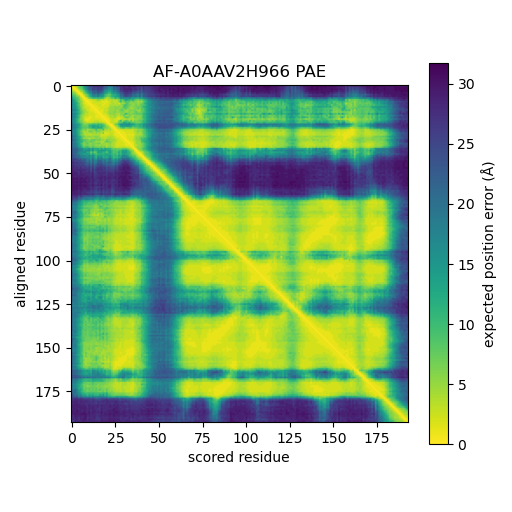. LEU A 1 142 ? -13.360 -2.221 9.224 1.00 97.50 142 LEU A O 1
ATOM 1132 N N . GLU A 1 143 ? -13.007 -4.091 10.420 1.00 97.50 143 GLU A N 1
ATOM 1133 C CA . GLU A 1 143 ? -13.298 -3.502 11.723 1.00 97.50 143 GLU A CA 1
ATOM 1134 C C . GLU A 1 143 ? -12.009 -2.895 12.280 1.00 97.50 143 GLU A C 1
ATOM 1136 O O . GLU A 1 143 ? -10.981 -3.568 12.330 1.00 97.50 143 GLU A O 1
ATOM 1141 N N . MET A 1 144 ? -12.044 -1.614 12.646 1.00 97.06 144 MET A N 1
ATOM 1142 C CA . MET A 1 144 ? -10.865 -0.885 13.101 1.00 97.06 144 MET A CA 1
ATOM 1143 C C . MET A 1 144 ? -11.166 -0.046 14.335 1.00 97.06 144 MET A C 1
ATOM 1145 O O . MET A 1 144 ? -12.158 0.685 14.409 1.00 97.06 144 MET A O 1
ATOM 1149 N N . ASN A 1 145 ? -10.256 -0.112 15.295 1.00 97.25 145 ASN A N 1
ATOM 1150 C CA . ASN A 1 145 ? -10.303 0.624 16.540 1.00 97.25 145 ASN A CA 1
ATOM 1151 C C . ASN A 1 145 ? -9.536 1.939 16.439 1.00 97.25 145 ASN A C 1
ATOM 1153 O O . ASN A 1 145 ? -8.644 2.137 15.616 1.00 97.25 145 ASN A O 1
ATOM 1157 N N . LYS A 1 146 ? -9.868 2.870 17.333 1.00 95.75 146 LYS A N 1
ATOM 1158 C CA . LYS A 1 146 ? -9.116 4.115 17.462 1.00 95.75 146 LYS A CA 1
ATOM 1159 C C . LYS A 1 146 ? -7.672 3.805 17.854 1.00 95.75 146 LYS A C 1
ATOM 1161 O O . LYS A 1 146 ? -7.441 3.163 18.873 1.00 95.75 146 LYS A O 1
ATOM 1166 N N . GLY A 1 147 ? -6.725 4.364 17.109 1.00 96.69 147 GLY A N 1
ATOM 1167 C CA . GLY A 1 147 ? -5.296 4.145 17.316 1.00 96.69 147 GLY A CA 1
ATOM 1168 C C . GLY A 1 147 ? -4.713 3.015 16.471 1.00 96.69 147 GLY A C 1
ATOM 1169 O O . GLY A 1 147 ? -3.490 2.952 16.373 1.00 96.69 147 GLY A O 1
ATOM 1170 N N . ASP A 1 148 ? -5.546 2.201 15.813 1.00 97.94 148 ASP A N 1
ATOM 1171 C CA . ASP A 1 148 ? -5.057 1.205 14.861 1.00 97.94 148 ASP A CA 1
ATOM 1172 C C . ASP A 1 148 ? -4.280 1.875 13.726 1.00 97.94 148 ASP A C 1
ATOM 1174 O O . ASP A 1 148 ? -4.560 3.015 13.329 1.00 97.94 148 ASP A O 1
ATOM 1178 N N . THR A 1 149 ? -3.295 1.152 13.204 1.00 97.12 149 THR A N 1
ATOM 1179 C CA . THR A 1 149 ? -2.377 1.624 12.168 1.00 97.12 149 THR A CA 1
ATOM 1180 C C . THR A 1 149 ? -2.512 0.801 10.899 1.00 97.12 149 THR A C 1
ATOM 1182 O O . THR A 1 149 ? -2.605 -0.420 10.941 1.00 97.12 149 THR A O 1
ATOM 1185 N N . LEU A 1 150 ? -2.507 1.481 9.760 1.00 95.94 150 LEU A N 1
ATOM 1186 C CA . LEU A 1 150 ? -2.640 0.909 8.429 1.00 95.94 150 LEU A CA 1
ATOM 1187 C C . LEU A 1 150 ? -1.433 1.292 7.583 1.00 95.94 150 LEU A C 1
ATOM 1189 O O . LEU A 1 150 ? -1.016 2.452 7.586 1.00 95.94 150 LEU A O 1
ATOM 1193 N N . GLN A 1 151 ? -0.910 0.332 6.827 1.00 94.69 151 GLN A N 1
ATOM 1194 C CA . GLN A 1 151 ? 0.176 0.538 5.868 1.00 94.69 151 GLN A CA 1
ATOM 1195 C C . GLN A 1 151 ? -0.046 -0.341 4.639 1.00 94.69 151 GLN A C 1
ATOM 1197 O O . GLN A 1 151 ? -0.534 -1.462 4.753 1.00 94.69 151 GLN A O 1
ATOM 1202 N N . VAL A 1 152 ? 0.331 0.147 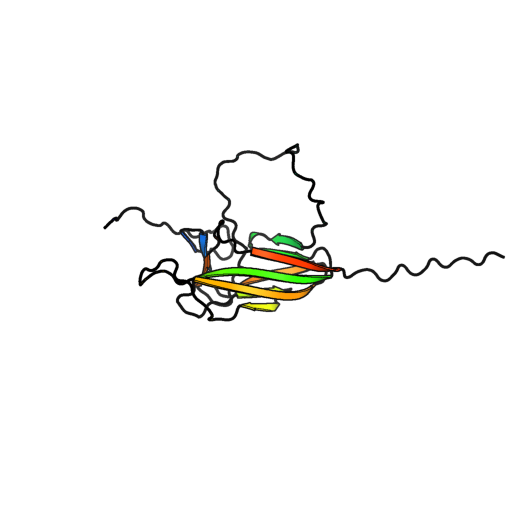3.460 1.00 94.06 152 VAL A N 1
ATOM 1203 C CA . VAL A 1 152 ? 0.446 -0.690 2.258 1.00 94.06 152 VAL A CA 1
ATOM 1204 C C . VAL A 1 152 ? 1.904 -1.096 2.134 1.00 94.06 152 VAL A C 1
ATOM 1206 O O . VAL A 1 152 ? 2.772 -0.233 2.252 1.00 94.06 152 VAL A O 1
ATOM 1209 N N . ARG A 1 153 ? 2.191 -2.377 1.906 1.00 94.12 153 ARG A N 1
ATOM 1210 C CA . ARG A 1 153 ? 3.568 -2.867 1.775 1.00 94.12 153 ARG A CA 1
ATOM 1211 C C . ARG A 1 153 ? 3.728 -3.821 0.602 1.00 94.12 153 ARG A C 1
ATOM 1213 O O . ARG A 1 153 ? 2.777 -4.510 0.216 1.00 94.12 153 ARG A O 1
ATOM 1220 N N . THR A 1 154 ? 4.929 -3.835 0.034 1.00 93.38 154 THR A N 1
ATOM 1221 C CA . THR A 1 154 ? 5.357 -4.848 -0.936 1.00 93.38 154 THR A CA 1
ATOM 1222 C C . THR A 1 154 ? 5.558 -6.180 -0.226 1.00 93.38 154 THR A C 1
ATOM 1224 O O . THR A 1 154 ? 5.953 -6.216 0.935 1.00 93.38 154 THR A O 1
ATOM 1227 N N . LEU A 1 155 ? 5.269 -7.285 -0.911 1.00 93.50 155 LEU A N 1
ATOM 1228 C CA . LEU A 1 155 ? 5.555 -8.626 -0.387 1.00 93.50 155 LEU A CA 1
ATOM 1229 C C . LEU A 1 155 ? 6.800 -9.247 -1.029 1.00 93.50 155 LEU A C 1
ATOM 1231 O O . LEU A 1 155 ? 7.298 -10.263 -0.558 1.00 93.50 155 LEU A O 1
ATOM 1235 N N . GLU A 1 156 ? 7.311 -8.634 -2.096 1.00 93.12 156 GLU A N 1
ATOM 1236 C CA . GLU A 1 156 ? 8.490 -9.083 -2.824 1.00 93.12 156 GLU A CA 1
ATOM 1237 C C . GLU A 1 156 ? 9.503 -7.946 -3.007 1.00 93.12 156 GLU A C 1
ATOM 1239 O O . GLU A 1 156 ? 9.104 -6.781 -3.154 1.00 93.12 156 GLU A O 1
ATOM 1244 N N . PRO A 1 157 ? 10.806 -8.274 -3.070 1.00 91.62 157 PRO A N 1
ATOM 1245 C CA . PRO A 1 157 ? 11.842 -7.309 -3.405 1.00 91.62 157 PRO A CA 1
ATOM 1246 C C . PRO A 1 157 ? 11.739 -6.868 -4.867 1.00 91.62 157 PRO A C 1
ATOM 1248 O O . PRO A 1 157 ? 11.155 -7.559 -5.705 1.00 91.62 157 PRO A O 1
ATOM 1251 N N . LYS A 1 158 ? 12.368 -5.732 -5.186 1.00 89.88 158 LYS A N 1
ATOM 1252 C CA . LYS A 1 158 ? 12.391 -5.121 -6.532 1.00 89.88 158 LYS A CA 1
ATOM 1253 C C . LYS A 1 158 ? 10.993 -4.886 -7.118 1.00 89.88 158 LYS A C 1
ATOM 1255 O O . LYS A 1 158 ? 10.799 -4.892 -8.336 1.00 89.88 158 LYS A O 1
ATOM 1260 N N . THR A 1 159 ? 10.007 -4.670 -6.250 1.00 90.12 159 THR A N 1
ATOM 1261 C CA . THR A 1 159 ? 8.641 -4.376 -6.674 1.00 90.12 159 THR A CA 1
ATOM 1262 C C . THR A 1 159 ? 8.601 -2.979 -7.285 1.00 90.12 159 THR A C 1
ATOM 1264 O O . THR A 1 159 ? 8.975 -1.999 -6.644 1.00 90.12 159 THR A O 1
ATOM 1267 N N . MET A 1 160 ? 8.125 -2.875 -8.526 1.00 88.44 160 MET A N 1
ATOM 1268 C CA . MET A 1 160 ? 7.995 -1.601 -9.233 1.00 88.44 160 MET A CA 1
ATOM 1269 C C . MET A 1 160 ? 6.545 -1.122 -9.237 1.00 88.44 160 MET A C 1
ATOM 1271 O O . MET A 1 160 ? 5.639 -1.831 -9.680 1.00 88.44 160 MET A O 1
ATOM 1275 N N . ILE A 1 161 ? 6.323 0.107 -8.786 1.00 87.44 161 ILE A N 1
ATOM 1276 C CA . ILE A 1 161 ? 5.000 0.719 -8.667 1.00 87.44 161 ILE A CA 1
ATOM 1277 C C . ILE A 1 161 ? 4.981 2.023 -9.446 1.00 87.44 161 ILE A C 1
ATOM 1279 O O . ILE A 1 161 ? 5.891 2.834 -9.341 1.00 87.44 161 ILE A O 1
ATOM 1283 N N . ARG A 1 162 ? 3.920 2.249 -10.215 1.00 82.88 162 ARG A N 1
ATOM 1284 C CA . ARG A 1 162 ? 3.712 3.482 -10.974 1.00 82.88 162 ARG A CA 1
ATOM 1285 C C . ARG A 1 162 ? 2.740 4.392 -10.226 1.00 82.88 162 ARG A C 1
ATOM 1287 O O . ARG A 1 162 ? 1.609 4.002 -9.924 1.00 82.88 162 ARG A O 1
ATOM 1294 N N . LEU A 1 163 ? 3.185 5.608 -9.926 1.00 75.69 163 LEU A N 1
ATOM 1295 C CA . LEU A 1 163 ? 2.472 6.585 -9.098 1.00 75.69 163 LEU A CA 1
ATOM 1296 C C . LEU A 1 163 ? 2.173 7.862 -9.893 1.00 75.69 163 LEU A C 1
ATOM 1298 O O . LEU A 1 163 ? 2.553 8.966 -9.520 1.00 75.69 163 LEU A O 1
ATOM 1302 N N . GLU A 1 164 ? 1.507 7.711 -11.035 1.00 64.88 164 GLU A N 1
ATOM 1303 C CA . GLU A 1 164 ? 1.184 8.836 -11.915 1.00 64.88 164 GLU A CA 1
ATOM 1304 C C . GLU A 1 164 ? -0.008 9.671 -11.438 1.00 64.88 164 GLU A C 1
ATOM 1306 O O . GLU A 1 164 ? -1.060 9.145 -11.068 1.00 64.88 164 GLU A O 1
ATOM 1311 N N . GLY A 1 165 ? 0.094 10.995 -11.595 1.00 54.94 165 GLY A N 1
ATOM 1312 C CA . GLY A 1 165 ? -0.977 11.940 -11.259 1.00 54.94 165 GLY A CA 1
ATOM 1313 C C . GLY A 1 165 ? -2.267 11.789 -12.084 1.00 54.94 165 GLY A C 1
ATOM 1314 O O . GLY A 1 165 ? -3.347 12.128 -11.593 1.00 54.94 165 GLY A O 1
ATOM 1315 N N . HIS A 1 166 ? -2.199 11.249 -13.309 1.00 53.31 166 HIS A N 1
ATOM 1316 C CA . HIS A 1 166 ? -3.371 11.066 -14.186 1.00 53.31 166 HIS A CA 1
ATOM 1317 C C . HIS A 1 166 ? -4.014 9.672 -14.087 1.00 53.31 166 HIS A C 1
ATOM 1319 O O . HIS A 1 166 ? -5.214 9.535 -14.323 1.00 53.31 166 HIS A O 1
ATOM 1325 N N . ARG A 1 167 ? -3.250 8.646 -13.691 1.00 56.47 167 ARG A N 1
ATOM 1326 C CA . ARG A 1 167 ? -3.725 7.280 -13.410 1.00 56.47 167 ARG A CA 1
ATOM 1327 C C . ARG A 1 167 ? -3.521 7.014 -11.922 1.00 56.47 167 ARG A C 1
ATOM 1329 O O . ARG A 1 167 ? -2.569 6.357 -11.516 1.00 56.47 167 ARG A O 1
ATOM 1336 N N . LYS A 1 168 ? -4.381 7.638 -11.115 1.00 60.31 168 LYS A N 1
ATOM 1337 C CA . LYS A 1 168 ? -4.179 7.799 -9.672 1.00 60.31 168 LYS A CA 1
ATOM 1338 C C . LYS A 1 168 ? -4.238 6.456 -8.954 1.00 60.31 168 LYS A C 1
ATOM 1340 O O . LYS A 1 168 ? -5.327 5.976 -8.647 1.00 60.31 168 LYS A O 1
ATOM 1345 N N . SER A 1 169 ? -3.068 5.916 -8.619 1.00 73.69 169 SER A N 1
ATOM 1346 C CA . SER A 1 169 ? -2.953 4.994 -7.494 1.00 73.69 169 SER A CA 1
ATOM 1347 C C . SER A 1 169 ? -3.592 5.674 -6.277 1.00 73.69 169 SER A C 1
ATOM 1349 O O . SER A 1 169 ? -3.260 6.814 -5.945 1.00 73.69 169 SER A O 1
ATOM 1351 N N . GLN A 1 170 ? -4.585 5.034 -5.673 1.00 82.88 170 GLN A N 1
ATOM 1352 C CA . GLN A 1 170 ? -5.459 5.654 -4.694 1.00 82.88 170 GLN A CA 1
ATOM 1353 C C . GLN A 1 170 ? -5.829 4.683 -3.581 1.00 82.88 170 GLN A C 1
ATOM 1355 O O . GLN A 1 170 ? -6.318 3.592 -3.844 1.00 82.88 170 GLN A O 1
ATOM 1360 N N . LEU A 1 171 ? -5.687 5.143 -2.340 1.00 87.12 171 LEU A N 1
ATOM 1361 C CA . LEU A 1 171 ? -6.234 4.503 -1.149 1.00 87.12 171 LEU A CA 1
ATOM 1362 C C . LEU A 1 171 ? -7.415 5.325 -0.642 1.00 87.12 171 LEU A C 1
ATOM 1364 O O . LEU A 1 171 ? -7.328 6.550 -0.513 1.00 87.12 171 LEU A O 1
ATOM 1368 N N . ARG A 1 172 ? -8.535 4.657 -0.385 1.00 89.56 172 ARG A N 1
ATOM 1369 C CA . ARG A 1 172 ? -9.747 5.248 0.179 1.00 89.56 172 ARG A CA 1
ATOM 1370 C C . ARG A 1 172 ? -10.196 4.446 1.384 1.00 89.56 172 ARG A C 1
ATOM 1372 O O . ARG A 1 172 ? -10.128 3.220 1.394 1.00 89.56 172 ARG A O 1
ATOM 1379 N N . PHE A 1 173 ? -10.749 5.174 2.341 1.00 91.50 173 PHE A N 1
ATOM 1380 C CA . PHE A 1 173 ? -11.384 4.623 3.523 1.00 91.50 173 PHE A CA 1
ATOM 1381 C C . PHE A 1 173 ? -12.778 5.220 3.638 1.00 91.50 173 PHE A C 1
ATOM 1383 O O . PHE A 1 173 ? -12.938 6.442 3.625 1.00 91.50 173 PHE A O 1
ATOM 1390 N N . ILE A 1 174 ? -13.787 4.363 3.720 1.00 93.38 174 ILE A N 1
ATOM 1391 C CA . ILE A 1 174 ? -15.187 4.766 3.825 1.00 93.38 174 ILE A CA 1
ATOM 1392 C C . ILE A 1 174 ? -15.731 4.148 5.105 1.00 93.38 174 ILE A C 1
ATOM 1394 O O . ILE A 1 174 ? -15.848 2.929 5.194 1.00 93.38 174 ILE A O 1
ATOM 1398 N N . LEU A 1 175 ? -16.057 4.978 6.097 1.00 94.50 175 LEU A N 1
ATOM 1399 C CA . LEU A 1 175 ? -16.715 4.510 7.314 1.00 94.50 175 LEU A CA 1
ATOM 1400 C C . LEU A 1 175 ? -18.135 4.048 6.969 1.00 94.50 175 LEU A C 1
ATOM 1402 O O . LEU A 1 175 ? -18.972 4.857 6.569 1.00 94.50 175 LEU A O 1
ATOM 1406 N N . LEU A 1 176 ? -18.392 2.754 7.136 1.00 95.94 176 LEU A N 1
ATOM 1407 C CA . LEU A 1 176 ? -19.707 2.147 6.943 1.00 95.94 176 LEU A CA 1
ATOM 1408 C C . LEU A 1 176 ? -20.534 2.224 8.228 1.00 95.94 176 LEU A C 1
ATOM 1410 O O . LEU A 1 176 ? -21.732 2.496 8.179 1.00 95.94 176 LEU A O 1
ATOM 1414 N N . HIS A 1 177 ? -19.893 1.996 9.379 1.00 95.12 177 HIS A N 1
ATOM 1415 C CA . HIS A 1 177 ? -20.566 1.972 10.676 1.00 95.12 177 HIS A CA 1
ATOM 1416 C C . HIS A 1 177 ? -19.647 2.451 11.817 1.00 95.12 177 HIS A C 1
ATOM 1418 O O . HIS A 1 177 ? -18.617 1.819 12.044 1.00 95.12 177 HIS A O 1
ATOM 1424 N N . PRO A 1 178 ? -19.976 3.534 12.551 1.00 93.19 178 PRO A N 1
ATOM 1425 C CA . PRO A 1 178 ? -19.188 3.990 13.699 1.00 93.19 178 PRO A CA 1
ATOM 1426 C C . PRO A 1 178 ? -19.348 3.066 14.914 1.00 93.19 178 PRO A C 1
ATOM 1428 O O . PRO A 1 178 ? -20.454 2.639 15.233 1.00 93.19 178 PRO A O 1
ATOM 1431 N N . MET A 1 179 ? -18.261 2.836 15.652 1.00 87.88 179 MET A N 1
ATOM 1432 C CA . MET A 1 179 ? -18.256 2.034 16.881 1.00 87.88 179 MET A CA 1
ATOM 1433 C C . MET A 1 179 ? -18.081 2.918 18.128 1.00 87.88 179 MET A C 1
ATOM 1435 O O . MET A 1 179 ? -16.973 3.199 18.569 1.00 87.88 179 MET A O 1
ATOM 1439 N N . GLY A 1 180 ? -19.182 3.368 18.740 1.00 70.81 180 GLY A N 1
ATOM 1440 C CA . GLY A 1 180 ? -19.174 3.975 20.086 1.00 70.81 180 GLY A CA 1
ATOM 1441 C C . GLY A 1 180 ? -20.349 4.929 20.339 1.00 70.81 180 GLY A C 1
ATOM 1442 O O . GLY A 1 180 ? -20.799 5.614 19.429 1.00 70.81 180 GLY A O 1
ATOM 1443 N N . LYS A 1 181 ? -20.920 5.071 21.542 1.00 53.25 181 LYS A N 1
ATOM 1444 C CA . LYS A 1 181 ? -20.644 4.534 22.891 1.00 53.25 181 LYS A CA 1
ATOM 1445 C C . LYS A 1 181 ? -21.880 3.759 23.374 1.00 53.25 181 LYS A C 1
ATOM 1447 O O . LYS A 1 181 ? -22.975 4.066 22.904 1.00 53.25 181 LYS A O 1
ATOM 1452 N N . GLU A 1 182 ? -21.733 2.852 24.349 1.00 54.62 182 GLU A N 1
ATOM 1453 C CA . GLU A 1 182 ? -22.878 2.356 25.132 1.00 54.62 182 GLU A CA 1
ATOM 1454 C C . GLU A 1 182 ? -23.828 3.515 25.453 1.00 54.62 182 GLU A C 1
ATOM 1456 O O . GLU A 1 182 ? -23.396 4.597 25.878 1.00 54.62 182 GLU A O 1
ATOM 1461 N N . ALA A 1 183 ? -25.118 3.288 25.195 1.00 50.03 183 ALA A N 1
ATOM 1462 C CA . ALA A 1 183 ? -26.185 4.224 25.490 1.00 50.03 183 ALA A CA 1
ATOM 1463 C C . ALA A 1 183 ? -25.961 4.805 26.888 1.00 50.03 183 ALA A C 1
ATOM 1465 O O . ALA A 1 183 ? -25.844 4.058 27.860 1.00 50.03 183 ALA A O 1
ATOM 1466 N N . LYS A 1 184 ? -25.867 6.139 26.984 1.00 51.44 184 LYS A N 1
ATOM 1467 C CA . LYS A 1 184 ? -25.809 6.857 28.263 1.00 51.44 184 LYS A CA 1
ATOM 1468 C C . LYS A 1 184 ? -26.841 6.223 29.197 1.00 51.44 184 LYS A C 1
ATOM 1470 O O . LYS A 1 184 ? -28.036 6.382 28.948 1.00 51.44 184 LYS A O 1
ATOM 1475 N N . LYS A 1 185 ? -26.382 5.485 30.222 1.00 49.03 185 LYS A N 1
ATOM 1476 C CA . LYS A 1 185 ? -27.251 4.873 31.235 1.00 49.03 185 LYS A CA 1
ATOM 1477 C C . LYS A 1 185 ? -28.264 5.923 31.660 1.00 49.03 185 LYS A C 1
ATOM 1479 O O . LYS A 1 185 ? -27.886 7.024 32.069 1.00 49.03 185 LYS A O 1
ATOM 1484 N N . GLY A 1 186 ? -29.535 5.583 31.461 1.00 51.78 186 GLY A N 1
ATOM 1485 C CA . GLY A 1 186 ? -30.666 6.459 31.696 1.00 51.78 186 GLY A CA 1
ATOM 1486 C C . GLY A 1 186 ? -30.511 7.177 33.027 1.00 51.78 186 GLY A C 1
ATOM 1487 O O . GLY A 1 186 ? -30.255 6.566 34.065 1.00 51.78 186 GLY A O 1
ATOM 1488 N N . LYS A 1 187 ? -30.641 8.498 32.963 1.00 48.81 187 LYS A N 1
ATOM 1489 C CA . LYS A 1 187 ? -30.800 9.396 34.100 1.00 48.81 187 LYS A CA 1
ATOM 1490 C C . LYS A 1 187 ? -31.850 8.764 35.028 1.00 48.81 187 LYS A C 1
ATOM 1492 O O . LYS A 1 187 ? -33.029 8.766 34.681 1.00 48.81 187 LYS A O 1
ATOM 1497 N N . LYS A 1 188 ? -31.430 8.169 36.157 1.00 53.84 188 LYS A N 1
ATOM 1498 C CA . LYS A 1 188 ? -32.346 7.715 37.216 1.00 53.84 188 LYS A CA 1
ATOM 1499 C C . LYS A 1 188 ? -33.208 8.923 37.578 1.00 53.84 188 LYS A C 1
ATOM 1501 O O . LYS A 1 188 ? -32.701 9.889 38.148 1.00 53.84 188 LYS A O 1
ATOM 1506 N N . ARG A 1 189 ? -34.483 8.903 37.186 1.00 54.34 189 ARG A N 1
ATOM 1507 C CA . ARG A 1 189 ? -35.471 9.845 37.708 1.00 54.34 189 ARG A CA 1
ATOM 1508 C C . ARG A 1 189 ? -35.543 9.583 39.212 1.00 54.34 189 ARG A C 1
ATOM 1510 O O . ARG A 1 189 ? -35.762 8.443 39.617 1.00 54.34 189 ARG A O 1
ATOM 1517 N N . LYS A 1 190 ? -35.265 10.609 40.020 1.00 55.03 190 LYS A N 1
ATOM 1518 C CA . LYS A 1 190 ? -35.618 10.591 41.442 1.00 55.03 190 LYS A CA 1
ATOM 1519 C C . LYS A 1 190 ? -37.136 10.376 41.524 1.00 55.03 190 LYS A C 1
ATOM 1521 O O . LYS A 1 190 ? -37.837 11.011 40.735 1.00 55.03 190 LYS A O 1
ATOM 1526 N N . PRO A 1 191 ? -37.636 9.505 42.412 1.00 56.25 191 PRO A N 1
ATOM 1527 C CA . PRO A 1 191 ? -39.050 9.518 42.736 1.00 56.25 191 PRO A CA 1
ATOM 1528 C C . PRO A 1 191 ? -39.350 10.859 43.415 1.00 56.25 191 PRO A C 1
ATOM 1530 O O . PRO A 1 191 ? -38.660 11.256 44.356 1.00 56.25 191 PRO A O 1
ATOM 1533 N N . GLU A 1 192 ? -40.305 11.591 42.857 1.00 55.84 192 GLU A N 1
ATOM 1534 C CA . GLU A 1 192 ? -41.014 12.648 43.568 1.00 55.84 192 GLU A CA 1
ATOM 1535 C C . GLU A 1 192 ? -42.151 11.984 44.343 1.00 55.84 192 GLU A C 1
ATOM 1537 O O . GLU A 1 192 ? -42.903 11.216 43.744 1.00 55.84 192 GLU A O 1
ATOM 1542 N N . GLY A 1 193 ? -42.265 12.322 45.630 1.00 54.72 193 GLY A N 1
ATOM 1543 C CA . GLY A 1 193 ? -43.455 12.084 46.453 1.00 54.72 193 GLY A CA 1
ATOM 1544 C C . GLY A 1 193 ? -43.509 10.730 47.125 1.00 54.72 193 GLY A C 1
ATOM 1545 O O . GLY A 1 193 ? -44.014 9.787 46.483 1.00 54.72 193 GLY A O 1
#

Radius of gyration: 21.78 Å; Cα contacts (8 Å, |Δi|>4): 375; chains: 1; bounding box: 63×46×81 Å

Foldseek 3Di:
DDDDDPFDWAQDPVAPQSWTATPQRKTWRADFFQFPLLDDPPPPPDPPDDPDDDDDDDDCPPPDPPQWDQPDSRRNKIFGAFFAKKKKKWKWKWQPPPQAKKKFKDKQNHGDWIFGGDDDWDFPDPDPPGGTMDITMIIDIDGDDGGIMITMTIRGGRIITRPHPVRHGDIDIGGPTTDDDPDPPDDPDDDDD